Protein AF-A0A7C5NDK8-F1 (afdb_monomer_lite)

Foldseek 3Di:
DDPVVVVVDDDDDDDDDLVVLLLVCLVVLFDLLLNLLCVVPVCQQFPDDPVDPDPEAHHSVLSVVLSVLVVDPDDPVCNLVSNCNRHNNVSSVSSVVLVVLVVVAWDLVCLLQQHDTDADLDSSNLSSSLSVLLSVCLVPLDLSSLQSQLVVLVVHDPVSSVVSVVSCVSSVRPSVPHPCNVVSCVVCVVVVD

pLDDT: mean 93.86, std 5.73, range [45.81, 98.38]

Sequence (193 aa):
MPPPLSNRFFHLSMEVSFSDWKVWSYVNGIDSSIIAFLHYDSEKLFAFDPTKNEKSFPTPRSWEYVDKILSSNINNKLLIETISGAIGEESATSFMAFRKVMDRLPNIDNLLAGDEVEVEHNSQVLFALIAGIISNLRQDKNITKIDNALKFSLTLPKEFSVMLVKDMQQNEIEVERSNFWDSWVEEFAYLLT

Structure (mmCIF, N/CA/C/O backbone):
data_AF-A0A7C5NDK8-F1
#
_entry.id   AF-A0A7C5NDK8-F1
#
loop_
_atom_site.group_PDB
_atom_site.id
_atom_site.type_symbol
_atom_site.label_atom_id
_atom_site.label_alt_id
_atom_site.label_comp_id
_atom_site.label_asym_id
_atom_site.label_entity_id
_atom_site.label_seq_id
_atom_site.pdbx_PDB_ins_code
_atom_site.Cartn_x
_atom_site.Cartn_y
_atom_site.Cartn_z
_atom_site.occupancy
_atom_site.B_iso_or_equiv
_atom_site.auth_seq_id
_atom_site.auth_comp_id
_atom_site.auth_asym_id
_atom_site.auth_atom_id
_atom_site.pdbx_PDB_model_num
ATOM 1 N N . MET A 1 1 ? 10.266 -8.503 -35.571 1.00 76.19 1 MET A N 1
ATOM 2 C CA . MET A 1 1 ? 10.202 -9.809 -36.269 1.00 76.19 1 MET A CA 1
ATOM 3 C C . MET A 1 1 ? 9.367 -9.650 -37.540 1.00 76.19 1 MET A C 1
ATOM 5 O O . MET A 1 1 ? 8.365 -8.947 -37.462 1.00 76.19 1 MET A O 1
ATOM 9 N N . PRO A 1 2 ? 9.763 -10.211 -38.701 1.00 89.88 2 PRO A N 1
ATOM 10 C CA . PRO A 1 2 ? 8.983 -10.085 -39.935 1.00 89.88 2 PRO A CA 1
ATOM 11 C C . PRO A 1 2 ? 7.576 -10.706 -39.793 1.00 89.88 2 PRO A C 1
ATOM 13 O O . PRO A 1 2 ? 7.472 -11.792 -39.214 1.00 89.88 2 PRO A O 1
ATOM 16 N N . PRO A 1 3 ? 6.508 -10.094 -40.348 1.00 89.62 3 PRO A N 1
ATOM 17 C CA . PRO A 1 3 ? 5.124 -10.547 -40.147 1.00 89.62 3 PRO A CA 1
ATOM 18 C C . PRO A 1 3 ? 4.843 -12.035 -40.450 1.00 89.62 3 PRO A C 1
ATOM 20 O O . PRO A 1 3 ? 4.151 -12.669 -39.653 1.00 89.62 3 PRO A O 1
ATOM 23 N N . PRO A 1 4 ? 5.411 -12.658 -41.509 1.00 91.06 4 PRO A N 1
ATOM 24 C CA . PRO A 1 4 ? 5.176 -14.079 -41.800 1.00 91.06 4 PRO A CA 1
ATOM 25 C C . PRO A 1 4 ? 5.718 -15.046 -40.736 1.00 91.06 4 PRO A C 1
ATOM 27 O O . PRO A 1 4 ? 5.221 -16.164 -40.607 1.00 91.06 4 PRO A O 1
ATOM 30 N N . LEU A 1 5 ? 6.747 -14.630 -39.992 1.00 89.44 5 LEU A N 1
ATOM 31 C CA . LEU A 1 5 ? 7.318 -15.404 -38.891 1.00 89.44 5 LEU A CA 1
ATOM 32 C C . LEU A 1 5 ? 6.541 -15.147 -37.596 1.00 89.44 5 LEU A C 1
ATOM 34 O O . LEU A 1 5 ? 6.238 -16.095 -36.880 1.00 89.44 5 LEU A O 1
ATOM 38 N N . SER A 1 6 ? 6.141 -13.894 -37.345 1.00 87.44 6 SER A N 1
ATOM 39 C CA . SER A 1 6 ? 5.274 -13.540 -36.215 1.00 87.44 6 SER A CA 1
ATOM 40 C C . SER A 1 6 ? 3.954 -14.306 -36.230 1.00 87.44 6 SER A C 1
ATOM 42 O O . SER A 1 6 ? 3.519 -14.757 -35.179 1.00 87.44 6 SER A O 1
ATOM 44 N N . ASN A 1 7 ? 3.366 -14.546 -37.404 1.00 90.25 7 ASN A N 1
ATOM 45 C CA . ASN A 1 7 ? 2.107 -15.287 -37.546 1.00 90.25 7 ASN A CA 1
ATOM 46 C C . ASN A 1 7 ? 2.187 -16.780 -37.143 1.00 90.25 7 ASN A C 1
ATOM 48 O O . ASN A 1 7 ? 1.190 -17.492 -37.196 1.00 90.25 7 ASN A O 1
ATOM 52 N N . ARG A 1 8 ? 3.374 -17.284 -36.775 1.00 95.25 8 ARG A N 1
ATOM 53 C CA . ARG A 1 8 ? 3.579 -18.655 -36.269 1.00 95.25 8 ARG A CA 1
ATOM 54 C C . ARG A 1 8 ? 3.635 -18.728 -34.745 1.00 95.25 8 ARG A C 1
ATOM 56 O O . ARG A 1 8 ? 3.736 -19.823 -34.199 1.00 95.25 8 ARG A O 1
ATOM 63 N N . PHE A 1 9 ? 3.606 -17.580 -34.076 1.00 92.75 9 PHE A N 1
ATOM 64 C CA . PHE A 1 9 ? 3.653 -17.480 -32.626 1.00 92.75 9 PHE A CA 1
ATOM 65 C C . PHE A 1 9 ? 2.350 -16.891 -32.103 1.00 92.75 9 PHE A C 1
ATOM 67 O O . PHE A 1 9 ? 1.765 -15.997 -32.714 1.00 92.75 9 PHE A O 1
ATOM 74 N N . PHE A 1 10 ? 1.934 -17.369 -30.936 1.00 91.50 10 PHE A N 1
ATOM 75 C CA . PHE A 1 10 ? 0.991 -16.644 -30.103 1.00 91.50 10 PHE A CA 1
ATOM 76 C C . PHE A 1 10 ? 1.759 -15.544 -29.372 1.00 91.50 10 PHE A C 1
ATOM 78 O O . PHE A 1 10 ? 2.781 -15.816 -28.742 1.00 91.50 10 PHE A O 1
ATOM 85 N N . HIS A 1 11 ? 1.283 -14.306 -29.477 1.00 90.06 11 HIS A N 1
ATOM 86 C CA . HIS A 1 11 ? 1.884 -13.155 -28.806 1.00 90.06 11 HIS A CA 1
ATOM 87 C C . HIS A 1 11 ? 1.034 -12.830 -27.587 1.00 90.06 11 HIS A C 1
ATOM 89 O O . HIS A 1 11 ? -0.123 -12.444 -27.733 1.00 90.06 11 HIS A O 1
ATOM 95 N N . LEU A 1 12 ? 1.598 -13.024 -26.398 1.00 91.31 12 LEU A N 1
ATOM 96 C CA . LEU A 1 12 ? 0.988 -12.608 -25.141 1.00 91.31 12 LEU A CA 1
ATOM 97 C C . LEU A 1 12 ? 1.739 -11.377 -24.641 1.00 91.31 12 LEU A C 1
ATOM 99 O O . LEU A 1 12 ? 2.941 -11.449 -24.386 1.00 91.31 12 LEU A O 1
ATOM 103 N N . SER A 1 13 ? 1.029 -10.259 -24.519 1.00 86.44 13 SER A N 1
ATOM 104 C CA . SER A 1 13 ? 1.542 -9.053 -23.874 1.00 86.44 13 SER A CA 1
ATOM 105 C C . SER A 1 13 ? 1.172 -9.096 -22.397 1.00 86.44 13 SER A C 1
ATOM 107 O O . SER A 1 13 ? 0.026 -9.378 -22.057 1.00 86.44 13 SER A O 1
ATOM 109 N N . MET A 1 14 ? 2.146 -8.841 -21.529 1.00 87.00 14 MET A N 1
ATOM 110 C CA . MET A 1 14 ? 1.935 -8.712 -20.090 1.00 87.00 14 MET A CA 1
ATOM 111 C C . MET A 1 14 ? 2.250 -7.282 -19.684 1.00 87.00 14 MET A C 1
ATOM 113 O O . MET A 1 14 ? 3.238 -6.709 -20.146 1.00 87.00 14 MET A O 1
ATOM 117 N N . GLU A 1 15 ? 1.424 -6.737 -18.805 1.00 90.06 15 GLU A N 1
ATOM 118 C CA . GLU A 1 15 ? 1.577 -5.395 -18.261 1.00 90.06 15 GLU A CA 1
ATOM 119 C C . GLU A 1 15 ? 1.642 -5.472 -16.738 1.00 90.06 15 GLU A C 1
ATOM 121 O O . GLU A 1 15 ? 1.149 -6.419 -16.120 1.00 90.06 15 GLU A O 1
ATOM 126 N N . VAL A 1 16 ? 2.294 -4.485 -16.128 1.00 94.12 16 VAL A N 1
ATOM 127 C CA . VAL A 1 16 ? 2.353 -4.386 -14.672 1.00 94.12 16 VAL A CA 1
ATOM 128 C C . VAL A 1 16 ? 1.039 -3.794 -14.176 1.00 94.12 16 VAL A C 1
ATOM 130 O O . VAL A 1 16 ? 0.669 -2.689 -14.555 1.00 94.12 16 VAL A O 1
ATOM 133 N N . SER A 1 17 ? 0.358 -4.527 -13.299 1.00 94.88 17 SER A N 1
ATOM 134 C CA . SER A 1 17 ? -0.894 -4.111 -12.672 1.00 94.88 17 SER A CA 1
ATOM 135 C C . SER A 1 17 ? -0.666 -3.816 -11.193 1.00 94.88 17 SER A C 1
ATOM 137 O O . SER A 1 17 ? -0.286 -4.703 -10.423 1.00 94.88 17 SER A O 1
ATOM 139 N N . PHE A 1 18 ? -0.914 -2.571 -10.774 1.00 95.94 18 PHE A N 1
ATOM 140 C CA . PHE A 1 18 ? -0.837 -2.214 -9.358 1.00 95.94 18 PHE A CA 1
ATOM 141 C C . PHE A 1 18 ? -1.893 -2.949 -8.525 1.00 95.94 18 PHE A C 1
ATOM 143 O O . PHE A 1 18 ? -1.590 -3.358 -7.408 1.00 95.94 18 PHE A O 1
ATOM 150 N N . SER A 1 19 ? -3.104 -3.179 -9.052 1.00 93.88 19 SER A N 1
ATOM 151 C CA . SER A 1 19 ? -4.139 -3.910 -8.309 1.00 93.88 19 SER A CA 1
ATOM 152 C C . SER A 1 19 ? -3.698 -5.331 -7.973 1.00 93.88 19 SER A C 1
ATOM 154 O O . SER A 1 19 ? -3.869 -5.772 -6.838 1.00 93.88 19 SER A O 1
ATOM 156 N N . ASP A 1 20 ? -3.078 -6.016 -8.933 1.00 94.44 20 ASP A N 1
ATOM 157 C CA . ASP A 1 20 ? -2.643 -7.404 -8.763 1.00 94.44 20 ASP A CA 1
ATOM 158 C C . ASP A 1 20 ? -1.443 -7.464 -7.816 1.00 94.44 20 ASP A C 1
ATOM 160 O O . ASP A 1 20 ? -1.385 -8.302 -6.912 1.00 94.44 20 ASP A O 1
ATOM 164 N N . TRP A 1 21 ? -0.513 -6.516 -7.974 1.00 97.31 21 TRP A N 1
ATOM 165 C CA . TRP A 1 21 ? 0.629 -6.383 -7.079 1.00 97.31 21 TRP A CA 1
ATOM 166 C C . TRP A 1 21 ? 0.204 -6.059 -5.644 1.00 97.31 21 TRP A C 1
ATOM 168 O O . TRP A 1 21 ? 0.766 -6.629 -4.713 1.00 97.31 21 TRP A O 1
ATOM 178 N N . LYS A 1 22 ? -0.805 -5.201 -5.446 1.00 96.94 22 LYS A N 1
ATOM 179 C CA . LYS A 1 22 ? -1.327 -4.842 -4.120 1.00 96.94 22 LYS A CA 1
ATOM 180 C C . LYS A 1 22 ? -1.938 -6.045 -3.399 1.00 96.94 22 LYS A C 1
ATOM 182 O O . LYS A 1 22 ? -1.686 -6.243 -2.215 1.00 96.94 22 LYS A O 1
ATOM 187 N N . VAL A 1 23 ? -2.713 -6.875 -4.100 1.00 94.56 23 VAL A N 1
ATOM 188 C CA . VAL A 1 23 ? -3.249 -8.118 -3.514 1.00 94.56 23 VAL A CA 1
ATOM 189 C C . VAL A 1 23 ? -2.102 -9.046 -3.106 1.00 94.56 23 VAL A C 1
ATOM 191 O O . VAL A 1 23 ? -2.060 -9.530 -1.974 1.00 94.56 23 VAL A O 1
ATOM 194 N N . TRP A 1 24 ? -1.126 -9.242 -3.996 1.00 96.44 24 TRP A N 1
ATOM 195 C CA . TRP A 1 24 ? 0.060 -10.044 -3.696 1.00 96.44 24 TRP A CA 1
ATOM 196 C C . TRP A 1 24 ? 0.868 -9.484 -2.511 1.00 96.44 24 TRP A C 1
ATOM 198 O O . TRP A 1 24 ? 1.340 -10.260 -1.676 1.00 96.44 24 TRP A O 1
ATOM 208 N N . SER A 1 25 ? 1.014 -8.162 -2.407 1.00 97.56 25 SER A N 1
ATOM 209 C CA . SER A 1 25 ? 1.853 -7.517 -1.394 1.00 97.56 25 SER A CA 1
ATOM 210 C C . SER A 1 25 ? 1.269 -7.672 0.007 1.00 97.56 25 SER A C 1
ATOM 212 O O . SER A 1 25 ? 2.003 -8.035 0.927 1.00 97.56 25 SER A O 1
ATOM 214 N N . TYR A 1 26 ? -0.052 -7.540 0.166 1.00 95.88 26 TYR A N 1
ATOM 215 C CA . TYR A 1 26 ? -0.706 -7.888 1.425 1.00 95.88 26 TYR A CA 1
ATOM 216 C C . TYR A 1 26 ? -0.503 -9.367 1.761 1.00 95.88 26 TYR A C 1
ATOM 218 O O . TYR A 1 26 ? -0.073 -9.678 2.873 1.00 95.88 26 TYR A O 1
ATOM 226 N N . VAL A 1 27 ? -0.743 -10.290 0.820 1.00 94.44 27 VAL A N 1
ATOM 227 C CA . VAL A 1 27 ? -0.551 -11.738 1.047 1.00 94.44 27 VAL A CA 1
ATOM 228 C C . VAL A 1 27 ? 0.852 -12.058 1.567 1.00 94.44 27 VAL A C 1
ATOM 230 O O . VAL A 1 27 ? 0.979 -12.868 2.484 1.00 94.44 27 VAL A O 1
ATOM 233 N N . ASN A 1 28 ? 1.878 -11.380 1.051 1.00 95.75 28 ASN A N 1
ATOM 234 C CA . ASN A 1 28 ? 3.274 -11.586 1.443 1.00 95.75 28 ASN A CA 1
ATOM 235 C C . ASN A 1 28 ? 3.733 -10.715 2.625 1.00 95.75 28 ASN A C 1
ATOM 237 O O . ASN A 1 28 ? 4.893 -10.799 3.015 1.00 95.75 28 ASN A O 1
ATOM 241 N N . GLY A 1 29 ? 2.841 -9.915 3.215 1.00 95.50 29 GLY A N 1
ATOM 242 C CA . GL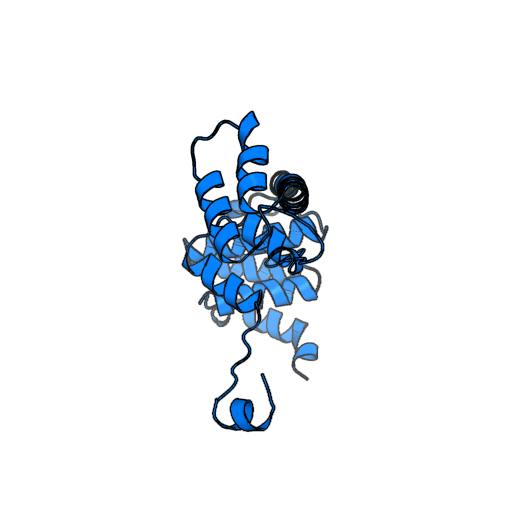Y A 1 29 ? 3.152 -9.104 4.392 1.00 95.50 29 GLY A CA 1
ATOM 243 C C . GLY A 1 29 ? 4.124 -7.957 4.119 1.00 95.50 29 GLY A C 1
ATOM 244 O O . GLY A 1 29 ? 4.864 -7.585 5.023 1.00 95.50 29 GLY A O 1
ATOM 245 N N . ILE A 1 30 ? 4.120 -7.413 2.897 1.00 97.94 30 ILE A N 1
ATOM 246 C CA . ILE A 1 30 ? 4.929 -6.244 2.536 1.00 97.94 30 ILE A CA 1
ATOM 247 C C . ILE A 1 30 ? 4.564 -5.058 3.439 1.00 97.94 30 ILE A C 1
ATOM 249 O O . ILE A 1 30 ? 3.386 -4.826 3.731 1.00 97.94 30 ILE A O 1
ATOM 253 N N . ASP A 1 31 ? 5.576 -4.291 3.846 1.00 96.94 31 ASP A N 1
ATOM 254 C CA . ASP A 1 31 ? 5.435 -3.100 4.682 1.00 96.94 31 ASP A CA 1
ATOM 255 C C . ASP A 1 31 ? 4.351 -2.148 4.140 1.00 96.94 31 ASP A C 1
ATOM 257 O O . ASP A 1 31 ? 4.344 -1.749 2.968 1.00 96.94 31 ASP A O 1
ATOM 261 N N . SER A 1 32 ? 3.418 -1.758 5.015 1.00 96.56 32 SER A N 1
ATOM 262 C CA . SER A 1 32 ? 2.253 -0.954 4.637 1.00 96.56 32 SER A CA 1
ATOM 263 C C . SER A 1 32 ? 2.627 0.422 4.085 1.00 96.56 32 SER A C 1
ATOM 265 O O . SER A 1 32 ? 1.872 0.961 3.276 1.00 96.56 32 SER A O 1
ATOM 267 N N . SER A 1 33 ? 3.793 0.975 4.442 1.00 97.38 33 SER A N 1
ATOM 268 C CA . SER A 1 33 ? 4.271 2.243 3.882 1.00 97.38 33 SER A CA 1
ATOM 269 C C . SER A 1 33 ? 4.654 2.115 2.406 1.00 97.38 33 SER A C 1
ATOM 271 O O . SER A 1 33 ? 4.425 3.057 1.646 1.00 97.38 33 SER A O 1
ATOM 273 N N . ILE A 1 34 ? 5.157 0.951 1.971 1.00 98.12 34 ILE A N 1
ATOM 274 C CA . ILE A 1 34 ? 5.419 0.667 0.551 1.00 98.12 34 ILE A CA 1
ATOM 275 C C . ILE A 1 34 ? 4.093 0.572 -0.205 1.00 98.12 34 ILE A C 1
ATOM 277 O O . ILE A 1 34 ? 3.926 1.208 -1.247 1.00 98.12 34 ILE A O 1
ATOM 281 N N . ILE A 1 35 ? 3.138 -0.190 0.336 1.00 98.06 35 ILE A N 1
ATOM 282 C CA . ILE A 1 35 ? 1.820 -0.375 -0.284 1.00 98.06 35 ILE A CA 1
ATOM 283 C C . ILE A 1 35 ? 1.102 0.972 -0.423 1.00 98.06 35 ILE A C 1
ATOM 285 O O . ILE A 1 35 ? 0.595 1.289 -1.497 1.00 98.06 35 ILE A O 1
ATOM 289 N N . ALA A 1 36 ? 1.108 1.785 0.634 1.00 97.75 36 ALA A N 1
ATOM 290 C CA . 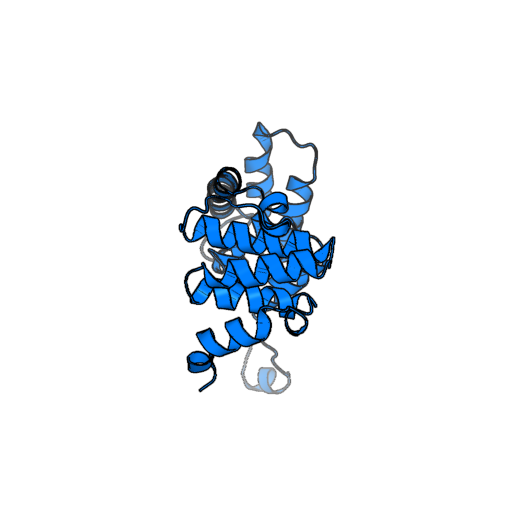ALA A 1 36 ? 0.513 3.116 0.640 1.00 97.75 36 ALA A CA 1
ATOM 291 C C . ALA A 1 36 ? 1.159 4.058 -0.380 1.00 97.75 36 ALA A C 1
ATOM 293 O O . ALA A 1 36 ? 0.446 4.729 -1.125 1.00 97.75 36 ALA A O 1
ATOM 294 N N . PHE A 1 37 ? 2.495 4.089 -0.439 1.00 98.25 37 PHE A N 1
ATOM 295 C CA . PHE A 1 37 ? 3.221 4.930 -1.388 1.00 98.25 37 PHE A CA 1
ATOM 296 C C . PHE A 1 37 ? 2.875 4.573 -2.834 1.00 98.25 37 PHE A C 1
ATOM 298 O O . PHE A 1 37 ? 2.576 5.456 -3.631 1.00 98.25 37 PHE A O 1
ATOM 305 N N . LEU A 1 38 ? 2.862 3.281 -3.157 1.00 98.12 38 LEU A N 1
ATOM 306 C CA . LEU A 1 38 ? 2.551 2.806 -4.502 1.00 98.12 38 LEU A CA 1
ATOM 307 C C . LEU A 1 38 ? 1.065 2.911 -4.848 1.00 98.12 38 LEU A C 1
ATOM 309 O O . LEU A 1 38 ? 0.718 2.968 -6.020 1.00 98.12 38 LEU A O 1
ATOM 313 N N . HIS A 1 39 ? 0.178 2.973 -3.856 1.00 96.88 39 HIS A N 1
ATOM 314 C CA . HIS A 1 39 ? -1.223 3.302 -4.109 1.00 96.88 39 HIS A CA 1
ATOM 315 C C . HIS A 1 39 ? -1.397 4.790 -4.425 1.00 96.88 39 HIS A C 1
ATOM 317 O O . HIS A 1 39 ? -2.175 5.144 -5.307 1.00 96.88 39 HIS A O 1
ATOM 323 N N . TYR A 1 40 ? -0.646 5.647 -3.728 1.00 96.94 40 TYR A N 1
ATOM 324 C CA . TYR A 1 40 ? -0.618 7.085 -3.977 1.00 96.94 40 TYR A CA 1
ATOM 325 C C . TYR A 1 40 ? 0.021 7.430 -5.334 1.00 96.94 40 TYR A C 1
ATOM 327 O O . TYR A 1 40 ? -0.476 8.309 -6.033 1.00 96.94 40 TYR A O 1
ATOM 335 N N . ASP A 1 41 ? 1.094 6.732 -5.716 1.00 96.62 41 ASP A N 1
ATOM 336 C CA . ASP A 1 41 ? 1.820 6.934 -6.974 1.00 96.62 41 ASP A CA 1
ATOM 337 C C . ASP A 1 41 ? 2.142 5.586 -7.645 1.00 96.62 41 ASP A C 1
ATOM 339 O O . ASP A 1 41 ? 3.240 5.032 -7.536 1.00 96.62 41 ASP A O 1
ATOM 343 N N . SER A 1 42 ? 1.140 5.028 -8.331 1.00 96.25 42 SER A N 1
ATOM 344 C CA . SER A 1 42 ? 1.229 3.690 -8.939 1.00 96.25 42 SER A CA 1
ATOM 345 C C . SER A 1 42 ? 2.222 3.583 -10.095 1.00 96.25 42 SER A C 1
ATOM 347 O O . SER A 1 42 ? 2.731 2.492 -10.361 1.00 96.25 42 SER A O 1
ATOM 349 N N . GLU A 1 43 ? 2.580 4.702 -10.730 1.00 95.19 43 GLU A N 1
ATOM 350 C CA . GLU A 1 43 ? 3.604 4.733 -11.780 1.00 95.19 43 GLU A CA 1
ATOM 351 C C . GLU A 1 43 ? 4.986 4.360 -11.219 1.00 95.19 43 GLU A C 1
ATOM 353 O O . GLU A 1 43 ? 5.832 3.808 -11.925 1.00 95.19 43 GLU A O 1
ATOM 358 N N . LYS A 1 44 ? 5.207 4.552 -9.911 1.00 96.81 44 LYS A N 1
ATOM 359 C CA . LYS A 1 44 ? 6.448 4.159 -9.228 1.00 96.81 44 LYS A CA 1
ATOM 360 C C . LYS A 1 44 ? 6.569 2.653 -8.993 1.00 96.81 44 LYS A C 1
ATOM 362 O O . LYS A 1 44 ? 7.634 2.203 -8.568 1.00 96.81 44 LYS A O 1
ATOM 367 N N . LEU A 1 45 ? 5.546 1.844 -9.292 1.00 97.56 45 LEU A N 1
ATOM 368 C CA . LEU A 1 45 ? 5.658 0.380 -9.230 1.00 97.56 45 LEU A CA 1
ATOM 369 C C . LEU A 1 45 ? 6.594 -0.155 -10.324 1.00 97.56 45 LEU A C 1
ATOM 371 O O . LEU A 1 45 ? 7.371 -1.084 -10.082 1.00 97.56 45 LEU A O 1
ATOM 375 N N . PHE A 1 46 ? 6.531 0.439 -11.515 1.00 96.25 46 PHE A N 1
ATOM 376 C CA . PHE A 1 46 ? 7.384 0.102 -12.648 1.00 96.25 46 PHE A CA 1
ATOM 377 C C . PHE A 1 46 ? 7.700 1.357 -13.463 1.00 96.25 46 PHE A C 1
ATOM 379 O O . PHE A 1 46 ? 6.863 1.829 -14.225 1.00 96.25 46 PHE A O 1
ATOM 386 N N . ALA A 1 47 ? 8.925 1.865 -13.329 1.00 93.44 47 ALA A N 1
ATOM 387 C CA . ALA A 1 47 ? 9.360 3.101 -13.983 1.00 93.44 47 ALA A CA 1
ATOM 388 C C . ALA A 1 47 ? 10.666 2.881 -14.759 1.00 93.44 47 ALA A C 1
ATOM 390 O O . ALA A 1 47 ? 11.698 3.480 -14.466 1.00 93.44 47 ALA A O 1
ATOM 391 N N . PHE A 1 48 ? 10.629 1.962 -15.728 1.00 91.25 48 PHE A N 1
ATOM 392 C CA . PHE A 1 48 ? 11.747 1.743 -16.641 1.00 91.25 48 PHE A CA 1
ATOM 393 C C . PHE A 1 48 ? 11.743 2.784 -17.764 1.00 91.25 48 PHE A C 1
ATOM 395 O O . PHE A 1 48 ? 10.785 2.866 -18.533 1.00 91.25 48 PHE A O 1
ATOM 402 N N . ASP A 1 49 ? 12.844 3.519 -17.901 1.00 89.81 49 ASP A N 1
ATOM 403 C CA . ASP A 1 49 ? 13.071 4.447 -19.005 1.00 89.81 49 ASP A CA 1
ATOM 404 C C . ASP A 1 49 ? 14.332 4.027 -19.783 1.00 89.81 49 ASP A C 1
ATOM 406 O O . ASP A 1 49 ? 15.441 4.167 -19.266 1.00 89.81 49 ASP A O 1
ATOM 410 N N . PRO A 1 50 ? 14.207 3.535 -21.032 1.00 88.38 50 PRO A N 1
ATOM 411 C CA . PRO A 1 50 ? 15.354 3.091 -21.826 1.00 88.38 50 PRO A CA 1
ATOM 412 C C . PRO A 1 50 ? 16.282 4.238 -22.253 1.00 88.38 50 PRO A C 1
ATOM 414 O O . PRO A 1 50 ? 17.383 3.983 -22.742 1.00 88.38 50 PRO A O 1
ATOM 417 N N . THR A 1 51 ? 15.843 5.493 -22.117 1.00 91.50 51 THR A N 1
ATOM 418 C CA . THR A 1 51 ? 16.663 6.674 -22.415 1.00 91.50 51 THR A CA 1
ATOM 419 C C . THR A 1 51 ? 17.551 7.066 -21.238 1.00 91.50 51 THR A C 1
ATOM 421 O O . THR A 1 51 ? 18.613 7.664 -21.438 1.00 91.50 51 THR A O 1
ATOM 424 N N . LYS A 1 52 ? 17.163 6.679 -20.017 1.00 84.69 52 LYS A N 1
ATOM 425 C CA . LYS A 1 52 ? 17.965 6.868 -18.813 1.00 84.69 52 LYS A CA 1
ATOM 426 C C . LYS A 1 52 ? 18.938 5.695 -18.679 1.00 84.69 52 LYS A C 1
ATOM 428 O O . LYS A 1 52 ? 18.544 4.540 -18.568 1.00 84.69 52 LYS A O 1
ATOM 433 N N . ASN A 1 53 ? 20.241 5.977 -18.671 1.00 82.50 53 ASN A N 1
ATOM 434 C CA . ASN A 1 53 ? 21.282 4.965 -18.441 1.00 82.50 53 ASN A CA 1
ATOM 435 C C . ASN A 1 53 ? 21.422 4.640 -16.938 1.00 82.50 53 ASN A C 1
ATOM 437 O O . ASN A 1 53 ? 22.504 4.751 -16.354 1.00 82.50 53 ASN A O 1
ATOM 441 N N . GLU A 1 54 ? 20.301 4.318 -16.294 1.00 83.94 54 GLU A N 1
ATOM 442 C CA . GLU A 1 54 ? 20.214 4.024 -14.867 1.00 83.94 54 GLU A CA 1
ATOM 443 C C . GLU A 1 54 ? 20.508 2.547 -14.595 1.00 83.94 54 GLU A C 1
ATOM 445 O O . GLU A 1 54 ? 20.066 1.649 -15.311 1.00 83.94 54 GLU A O 1
ATOM 450 N N . LYS A 1 55 ? 21.270 2.282 -13.530 1.00 84.69 55 LYS A N 1
ATOM 451 C CA . LYS A 1 55 ? 21.601 0.909 -13.111 1.00 84.69 55 LYS A CA 1
ATOM 452 C C . LYS A 1 55 ? 20.493 0.251 -12.286 1.00 84.69 55 LYS A C 1
ATOM 454 O O . LYS A 1 55 ? 20.461 -0.974 -12.209 1.00 84.69 55 LYS A O 1
ATOM 459 N N . SER A 1 56 ? 19.617 1.058 -11.689 1.00 92.75 56 SER A N 1
ATOM 460 C CA . SER A 1 56 ? 18.543 0.627 -10.796 1.00 92.75 56 SER A CA 1
ATOM 461 C C . SER A 1 56 ? 17.295 1.444 -11.088 1.00 92.75 56 SER A C 1
ATOM 463 O O . SER A 1 56 ? 17.376 2.665 -11.166 1.00 92.75 56 SER A O 1
ATOM 465 N N . PHE A 1 57 ? 16.160 0.767 -11.229 1.00 95.00 57 PHE A N 1
ATOM 466 C CA . PHE A 1 57 ? 14.859 1.372 -11.495 1.00 95.00 57 PHE A CA 1
ATOM 467 C C . PHE A 1 57 ? 13.757 0.538 -10.827 1.00 95.00 57 PHE A C 1
ATOM 469 O O . PHE A 1 57 ? 13.969 -0.651 -10.553 1.00 95.00 57 PHE A O 1
ATOM 476 N N . PRO A 1 58 ? 12.578 1.119 -10.551 1.00 97.31 58 PRO A N 1
ATOM 477 C CA . PRO A 1 58 ? 11.502 0.405 -9.885 1.00 97.31 58 PRO A CA 1
ATOM 478 C C . PRO A 1 58 ? 10.922 -0.708 -10.752 1.00 97.31 58 PRO A C 1
ATOM 480 O O . PRO A 1 58 ? 10.633 -0.525 -11.935 1.00 97.31 58 PRO A O 1
ATOM 483 N N . THR A 1 59 ? 10.700 -1.851 -10.121 1.00 97.06 59 THR A N 1
ATOM 484 C CA . THR A 1 59 ? 9.945 -2.997 -10.617 1.00 97.06 59 THR A CA 1
ATOM 485 C C . THR A 1 59 ? 9.166 -3.615 -9.450 1.00 97.06 59 THR A C 1
ATOM 487 O O . THR A 1 59 ? 9.593 -3.481 -8.298 1.00 97.06 59 THR A O 1
ATOM 490 N N . PRO A 1 60 ? 8.097 -4.392 -9.706 1.00 97.19 60 PRO A N 1
ATOM 491 C CA . PRO A 1 60 ? 7.406 -5.152 -8.662 1.00 97.19 60 PRO A CA 1
ATOM 492 C C . PRO A 1 60 ? 8.337 -5.946 -7.735 1.00 97.19 60 PRO A C 1
ATOM 494 O O . PRO A 1 60 ? 8.131 -5.995 -6.525 1.00 97.19 60 PRO A O 1
ATOM 497 N N . ARG A 1 61 ? 9.403 -6.527 -8.299 1.00 96.88 61 ARG A N 1
ATOM 498 C CA . ARG A 1 61 ? 10.394 -7.323 -7.568 1.00 96.88 61 ARG A CA 1
ATOM 499 C C . ARG A 1 61 ? 11.364 -6.472 -6.749 1.00 96.88 61 ARG A C 1
ATOM 501 O O . ARG A 1 61 ? 11.750 -6.874 -5.660 1.00 96.88 61 ARG A O 1
ATOM 508 N N . SER A 1 62 ? 11.788 -5.312 -7.247 1.00 97.94 62 SER A N 1
ATOM 509 C CA . SER A 1 62 ? 12.699 -4.451 -6.482 1.00 97.94 62 SER A CA 1
ATOM 510 C C . SER A 1 62 ? 12.016 -3.847 -5.255 1.00 97.94 62 SER A C 1
ATOM 512 O O . SER A 1 62 ? 12.689 -3.616 -4.256 1.00 97.94 62 SER A O 1
ATOM 514 N N . TRP A 1 63 ? 10.694 -3.654 -5.279 1.00 98.38 63 TRP A N 1
ATOM 515 C CA . TRP A 1 63 ? 9.931 -3.235 -4.097 1.00 98.38 63 TRP A CA 1
ATOM 516 C C . TRP A 1 63 ? 9.902 -4.292 -2.985 1.00 98.38 63 TRP A C 1
ATOM 518 O O . TRP A 1 63 ? 9.971 -3.937 -1.813 1.00 98.38 63 TRP A O 1
ATOM 528 N N . GLU A 1 64 ? 9.933 -5.583 -3.326 1.00 97.94 64 GLU A N 1
ATOM 529 C CA . GLU A 1 64 ? 10.169 -6.657 -2.346 1.00 97.94 64 GLU A CA 1
ATOM 530 C C . GLU A 1 64 ? 11.573 -6.554 -1.715 1.00 97.94 64 GLU A C 1
ATOM 532 O O . GLU A 1 64 ? 11.783 -6.902 -0.556 1.00 97.94 64 GLU A O 1
ATOM 537 N N . TYR A 1 65 ? 12.574 -6.059 -2.452 1.00 97.81 65 TYR A N 1
ATOM 538 C CA . TYR A 1 65 ? 13.894 -5.809 -1.865 1.00 97.81 65 TYR A CA 1
ATOM 539 C C . TYR A 1 65 ? 13.869 -4.623 -0.909 1.00 97.81 65 TYR A C 1
ATOM 541 O O . TYR A 1 65 ? 14.516 -4.690 0.132 1.00 97.81 65 TYR A O 1
ATOM 549 N N . VAL A 1 66 ? 13.111 -3.570 -1.232 1.00 98.06 66 VAL A N 1
ATOM 550 C CA . VAL A 1 66 ? 12.897 -2.441 -0.318 1.00 98.06 66 VAL A CA 1
ATOM 551 C C . VAL A 1 66 ? 12.283 -2.933 0.990 1.00 98.06 66 VAL A C 1
ATOM 553 O O . VAL A 1 66 ? 12.809 -2.598 2.043 1.00 98.06 66 VAL A O 1
ATOM 556 N N . ASP A 1 67 ? 11.266 -3.792 0.935 1.00 98.00 67 ASP A N 1
ATOM 557 C CA . ASP A 1 67 ? 10.672 -4.425 2.121 1.00 98.00 67 ASP A CA 1
ATOM 558 C C . ASP A 1 67 ? 11.719 -5.153 2.987 1.00 98.00 67 ASP A C 1
ATOM 560 O O . ASP A 1 67 ? 11.889 -4.858 4.173 1.00 98.00 67 ASP A O 1
ATOM 564 N N . LYS A 1 68 ? 12.541 -6.008 2.365 1.00 97.56 68 LYS A N 1
ATOM 565 C CA . LYS A 1 68 ? 13.639 -6.702 3.060 1.00 97.56 68 LYS A CA 1
ATOM 566 C C . LYS A 1 68 ? 14.648 -5.731 3.670 1.00 97.56 68 LYS A C 1
ATOM 568 O O . LYS A 1 68 ? 15.115 -5.965 4.784 1.00 97.56 68 LYS A O 1
ATOM 573 N N . ILE A 1 69 ? 14.973 -4.640 2.976 1.00 97.19 69 ILE A N 1
ATOM 574 C CA . ILE A 1 69 ? 15.862 -3.592 3.493 1.00 97.19 69 ILE A CA 1
ATOM 575 C C . ILE A 1 69 ? 15.231 -2.909 4.713 1.00 97.19 69 ILE A C 1
ATOM 577 O O . ILE A 1 69 ? 15.925 -2.726 5.713 1.00 97.19 69 ILE A O 1
ATOM 581 N N . LEU A 1 70 ? 13.936 -2.581 4.671 1.00 95.38 70 LEU A N 1
ATOM 582 C CA . LEU A 1 70 ? 13.219 -1.969 5.796 1.00 95.38 70 LEU A CA 1
ATOM 583 C C . LEU A 1 70 ? 13.166 -2.885 7.023 1.00 95.38 70 LEU A C 1
ATOM 585 O O . LEU A 1 70 ? 13.310 -2.402 8.143 1.00 95.38 70 LEU A O 1
ATOM 589 N N . SER A 1 71 ? 13.018 -4.196 6.816 1.00 94.50 71 SER A N 1
ATOM 590 C CA . SER A 1 71 ? 13.054 -5.194 7.895 1.00 94.50 71 SER A CA 1
ATOM 591 C C . SER A 1 71 ? 14.462 -5.462 8.451 1.00 94.50 71 SER A C 1
ATOM 593 O O . SER A 1 71 ? 14.619 -6.160 9.454 1.00 94.50 71 SER A O 1
ATOM 595 N N . SER A 1 72 ? 15.506 -4.943 7.797 1.00 93.62 72 SER A N 1
ATOM 596 C CA . SER A 1 72 ? 16.895 -5.171 8.192 1.00 93.62 72 SER A CA 1
ATOM 597 C C . SER A 1 72 ? 17.368 -4.148 9.228 1.00 93.62 72 SER A C 1
ATOM 599 O O . SER A 1 72 ? 16.960 -2.991 9.221 1.00 93.62 72 SER A O 1
ATOM 601 N N . ASN A 1 73 ? 18.322 -4.536 10.080 1.00 90.50 73 ASN A N 1
ATOM 602 C CA . ASN A 1 73 ? 18.948 -3.640 11.064 1.00 90.50 73 ASN A CA 1
ATOM 603 C C . ASN A 1 73 ? 20.014 -2.712 10.440 1.00 90.50 73 ASN A C 1
ATOM 605 O O . ASN A 1 73 ? 21.064 -2.463 11.040 1.00 90.50 73 ASN A O 1
ATOM 609 N N . ILE A 1 74 ? 19.793 -2.239 9.211 1.00 92.62 74 ILE A N 1
ATOM 610 C CA . ILE A 1 74 ? 20.722 -1.326 8.548 1.00 92.62 74 ILE A CA 1
ATOM 611 C C . ILE A 1 74 ? 20.701 0.049 9.223 1.00 92.62 74 ILE A C 1
ATOM 613 O O . ILE A 1 74 ? 19.688 0.516 9.738 1.00 92.62 74 ILE A O 1
ATOM 617 N N . ASN A 1 75 ? 21.847 0.726 9.225 1.00 91.69 75 ASN A N 1
ATOM 618 C CA . ASN A 1 75 ? 21.947 2.073 9.769 1.00 91.69 75 ASN A CA 1
ATOM 619 C C . ASN A 1 75 ? 21.065 3.047 8.968 1.00 91.69 75 ASN A C 1
ATOM 621 O O . ASN A 1 75 ? 21.192 3.120 7.747 1.00 91.69 75 ASN A O 1
ATOM 625 N N . ASN A 1 76 ? 20.267 3.872 9.656 1.00 85.50 76 ASN A N 1
ATOM 626 C CA . ASN A 1 76 ? 19.436 4.919 9.046 1.00 85.50 76 ASN A CA 1
ATOM 627 C C . ASN A 1 76 ? 20.199 5.826 8.064 1.00 85.50 76 ASN A C 1
ATOM 629 O O . ASN A 1 76 ? 19.613 6.293 7.092 1.00 85.50 76 ASN A O 1
ATOM 633 N N . LYS A 1 77 ? 21.501 6.062 8.282 1.00 88.75 77 LYS A N 1
ATOM 634 C CA . LYS A 1 77 ? 22.345 6.852 7.367 1.00 88.75 77 LYS A CA 1
ATOM 635 C C . LYS A 1 77 ? 22.556 6.187 6.001 1.00 88.75 77 LYS A C 1
ATOM 637 O O . LYS A 1 77 ? 22.738 6.898 5.025 1.00 88.75 77 LYS A O 1
ATOM 642 N N . LEU A 1 78 ? 22.524 4.855 5.942 1.00 93.88 78 LEU A N 1
ATOM 643 C CA . LEU A 1 78 ? 22.708 4.061 4.719 1.00 93.88 78 LEU A CA 1
ATOM 644 C C . LEU A 1 78 ? 21.380 3.620 4.098 1.00 93.88 78 LEU A C 1
ATOM 646 O O . LEU A 1 78 ? 21.365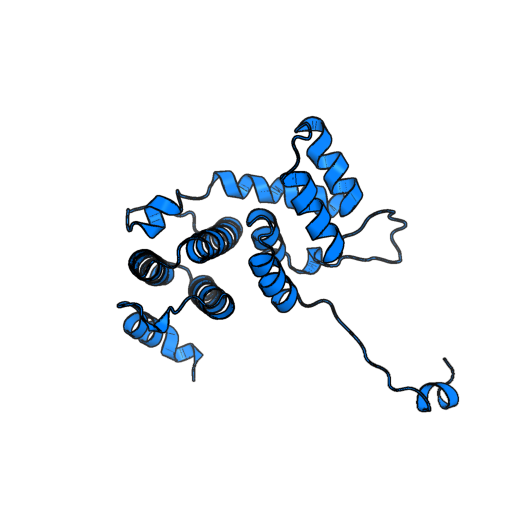 3.072 2.997 1.00 93.88 78 LEU A O 1
ATOM 650 N N . LEU A 1 79 ? 20.263 3.832 4.799 1.00 93.69 79 LEU A N 1
ATOM 651 C CA . LEU A 1 79 ? 18.953 3.345 4.384 1.00 93.69 79 LEU A CA 1
ATOM 652 C C . LEU A 1 79 ? 18.566 3.878 3.001 1.00 93.69 79 LEU A C 1
ATOM 654 O O . LEU A 1 79 ? 18.238 3.093 2.116 1.00 93.69 79 LEU A O 1
ATOM 658 N N . ILE A 1 80 ? 18.670 5.196 2.795 1.00 94.25 80 ILE A N 1
ATOM 659 C CA . ILE A 1 80 ? 18.331 5.811 1.508 1.00 94.25 80 ILE A CA 1
ATOM 660 C C . ILE A 1 80 ? 19.258 5.333 0.389 1.00 94.25 80 ILE A C 1
ATOM 662 O O . ILE A 1 80 ? 18.765 4.964 -0.665 1.00 94.25 80 ILE A O 1
ATOM 666 N N . GLU A 1 81 ? 20.571 5.245 0.622 1.00 95.25 81 GLU A N 1
ATOM 667 C CA . GLU A 1 81 ? 21.537 4.771 -0.382 1.00 95.25 81 GLU A CA 1
ATOM 668 C C . GLU A 1 81 ? 21.252 3.319 -0.798 1.00 95.25 81 GLU A C 1
ATOM 670 O O . GLU A 1 81 ? 21.315 2.975 -1.979 1.00 95.25 81 GLU A O 1
ATOM 675 N N . THR A 1 82 ? 20.872 2.476 0.164 1.00 96.62 82 THR A N 1
ATOM 676 C CA . THR A 1 82 ? 20.546 1.062 -0.075 1.00 96.62 82 THR A CA 1
ATOM 677 C C . THR A 1 82 ? 19.237 0.920 -0.852 1.00 96.62 82 THR A C 1
ATOM 679 O O . THR A 1 82 ? 19.172 0.149 -1.811 1.00 96.62 82 THR A O 1
ATOM 682 N N . ILE A 1 83 ? 18.208 1.696 -0.493 1.00 97.19 83 ILE A N 1
ATOM 683 C CA . ILE A 1 83 ? 16.932 1.734 -1.224 1.00 97.19 83 ILE A CA 1
ATOM 684 C C . ILE A 1 83 ? 17.144 2.291 -2.640 1.00 97.19 83 ILE A C 1
ATOM 686 O O . ILE A 1 83 ? 16.656 1.696 -3.600 1.00 97.19 83 ILE A O 1
ATOM 690 N N . SER A 1 84 ? 17.934 3.356 -2.806 1.00 96.31 84 SER A N 1
ATOM 691 C CA . SER A 1 84 ? 18.317 3.897 -4.120 1.00 96.31 84 SER A CA 1
ATOM 692 C C . SER A 1 84 ? 19.011 2.849 -4.987 1.00 96.31 84 SER A C 1
ATOM 694 O O . SER A 1 84 ? 18.749 2.763 -6.185 1.00 96.31 84 SER A O 1
ATOM 696 N N . GLY A 1 85 ? 19.840 1.992 -4.386 1.00 96.06 85 GLY A N 1
ATOM 697 C CA . GLY A 1 85 ? 20.443 0.852 -5.076 1.00 96.06 85 GLY A CA 1
ATOM 698 C C . GLY A 1 85 ? 19.426 -0.171 -5.599 1.00 96.06 85 GLY A C 1
ATOM 699 O O . GLY A 1 85 ? 19.711 -0.844 -6.589 1.00 96.06 85 GLY A O 1
ATOM 700 N N . ALA A 1 86 ? 18.240 -0.271 -4.991 1.00 96.69 86 ALA A N 1
ATOM 701 C CA . ALA A 1 86 ? 17.182 -1.191 -5.409 1.00 96.69 86 ALA A CA 1
ATOM 702 C C . ALA A 1 86 ? 16.217 -0.582 -6.440 1.00 96.69 86 ALA A C 1
ATOM 704 O O . ALA A 1 86 ? 15.886 -1.253 -7.415 1.00 96.69 86 ALA A O 1
ATOM 705 N N . ILE A 1 87 ? 15.768 0.662 -6.235 1.00 97.25 87 ILE A N 1
ATOM 706 C CA . ILE A 1 87 ? 14.676 1.284 -7.016 1.00 97.25 87 ILE A CA 1
ATOM 707 C C . ILE A 1 87 ? 15.064 2.587 -7.732 1.00 97.25 87 ILE A C 1
ATOM 709 O O . ILE A 1 87 ? 14.207 3.224 -8.341 1.00 97.25 87 ILE A O 1
ATOM 713 N N . GLY A 1 88 ? 16.335 2.985 -7.681 1.00 95.94 88 GLY A N 1
ATOM 714 C CA . GLY A 1 88 ? 16.812 4.258 -8.223 1.00 95.94 88 GLY A CA 1
ATOM 715 C C . GLY A 1 88 ? 16.633 5.425 -7.245 1.00 95.94 88 GLY A C 1
ATOM 716 O O . GLY A 1 88 ? 15.783 5.399 -6.353 1.00 95.94 88 GLY A O 1
ATOM 717 N N . GLU A 1 89 ? 17.460 6.459 -7.405 1.00 94.31 89 GLU A N 1
ATOM 718 C CA . GLU A 1 89 ? 17.541 7.602 -6.480 1.00 94.31 89 GLU A CA 1
ATOM 719 C C . GLU A 1 89 ? 16.251 8.432 -6.435 1.00 94.31 89 GLU A C 1
ATOM 721 O O . GLU A 1 89 ? 15.809 8.836 -5.358 1.00 94.31 89 GLU A O 1
ATOM 726 N N . GLU A 1 90 ? 15.619 8.643 -7.592 1.00 94.19 90 GLU A N 1
ATOM 727 C CA . GLU A 1 90 ? 14.378 9.413 -7.707 1.00 94.19 90 GLU A CA 1
ATOM 728 C C . GLU A 1 90 ? 13.257 8.765 -6.877 1.00 94.19 90 GLU A C 1
ATOM 730 O O . GLU A 1 90 ? 12.690 9.386 -5.978 1.00 94.19 90 GLU A O 1
ATOM 735 N N . SER A 1 91 ? 12.988 7.480 -7.121 1.00 96.50 91 SER A N 1
ATOM 736 C CA . SER A 1 91 ? 11.933 6.732 -6.431 1.00 96.50 91 SER A CA 1
ATOM 737 C C . SER A 1 91 ? 12.241 6.520 -4.952 1.00 96.50 91 SER A C 1
ATOM 739 O O . SER A 1 91 ? 11.334 6.615 -4.127 1.00 96.50 91 SER A O 1
ATOM 741 N N . ALA A 1 92 ? 13.509 6.295 -4.594 1.00 96.75 92 ALA A N 1
ATOM 742 C CA . ALA A 1 92 ? 13.931 6.203 -3.200 1.00 96.75 92 ALA A CA 1
ATOM 743 C C . ALA A 1 92 ? 13.694 7.513 -2.442 1.00 96.75 92 ALA A C 1
ATOM 745 O O . ALA A 1 92 ? 13.171 7.494 -1.327 1.00 96.75 92 ALA A O 1
ATOM 746 N N . THR A 1 93 ? 14.022 8.653 -3.051 1.00 95.94 93 THR A N 1
ATOM 747 C CA . THR A 1 93 ? 13.802 9.973 -2.448 1.00 95.94 93 THR A CA 1
ATOM 748 C C . THR A 1 93 ? 12.313 10.244 -2.249 1.00 95.94 93 THR A C 1
ATOM 750 O O . THR A 1 93 ? 11.906 10.621 -1.147 1.00 95.94 93 THR A O 1
ATOM 753 N N . SER A 1 94 ? 11.489 9.991 -3.272 1.00 96.62 94 SER A N 1
ATOM 754 C CA . SER A 1 94 ? 10.029 10.131 -3.184 1.00 96.62 94 SER A CA 1
ATOM 755 C C . SER A 1 94 ? 9.426 9.223 -2.112 1.00 96.62 94 SER A C 1
ATOM 757 O O . SER A 1 94 ? 8.632 9.686 -1.294 1.00 96.62 94 SER A O 1
ATOM 759 N N . PHE A 1 95 ? 9.849 7.958 -2.057 1.00 97.62 95 PHE A N 1
ATOM 760 C CA . PHE A 1 95 ? 9.382 7.009 -1.051 1.00 97.62 95 PHE A CA 1
ATOM 761 C C . PHE A 1 95 ? 9.777 7.430 0.366 1.00 97.62 95 PHE A C 1
ATOM 763 O O . PHE A 1 95 ? 8.938 7.457 1.263 1.00 97.62 95 PHE A O 1
ATOM 770 N N . MET A 1 96 ? 11.033 7.825 0.582 1.00 95.56 96 MET A N 1
ATOM 771 C CA . MET A 1 96 ? 11.503 8.273 1.896 1.00 95.56 96 MET A CA 1
ATOM 772 C C . MET A 1 96 ? 10.823 9.570 2.347 1.00 95.56 96 MET A C 1
ATOM 774 O O . MET A 1 96 ? 10.589 9.753 3.543 1.00 95.56 96 MET A O 1
ATOM 778 N N . ALA A 1 97 ? 10.476 10.462 1.414 1.00 95.19 97 ALA A N 1
ATOM 779 C CA . ALA A 1 97 ? 9.651 11.627 1.710 1.00 95.19 97 ALA A CA 1
ATOM 780 C C . ALA A 1 97 ? 8.226 11.212 2.111 1.00 95.19 97 ALA A C 1
ATOM 782 O O . ALA A 1 97 ? 7.726 11.692 3.128 1.00 95.19 97 ALA A O 1
ATOM 783 N N . PHE A 1 98 ? 7.614 10.277 1.376 1.00 96.62 98 PHE A N 1
ATOM 784 C CA . PHE A 1 98 ? 6.295 9.737 1.701 1.00 96.62 98 PHE A CA 1
ATOM 785 C C . PHE A 1 98 ? 6.279 9.000 3.045 1.00 96.62 98 PHE A C 1
ATOM 787 O O . PHE A 1 98 ? 5.328 9.152 3.797 1.00 96.62 98 PHE A O 1
ATOM 794 N N . ARG A 1 99 ? 7.330 8.262 3.428 1.00 94.19 99 ARG A N 1
ATOM 795 C CA . ARG A 1 99 ? 7.358 7.558 4.727 1.00 94.19 99 ARG A CA 1
ATOM 796 C C . ARG A 1 99 ? 7.204 8.486 5.930 1.00 94.19 99 ARG A C 1
ATOM 798 O O . ARG A 1 99 ? 6.656 8.057 6.935 1.00 94.19 99 ARG A O 1
ATOM 805 N N . LYS A 1 100 ? 7.602 9.758 5.826 1.00 94.12 100 LYS A N 1
ATOM 806 C CA . LYS A 1 100 ? 7.363 10.757 6.888 1.00 94.12 100 LYS A CA 1
ATOM 807 C C . LYS A 1 100 ? 5.874 11.032 7.115 1.00 94.12 100 LYS A C 1
ATOM 809 O O . LYS A 1 100 ? 5.493 11.559 8.152 1.00 94.12 100 LYS A O 1
ATOM 814 N N . VAL A 1 101 ? 5.015 10.672 6.160 1.00 93.19 101 VAL A N 1
ATOM 815 C CA . VAL A 1 101 ? 3.559 10.730 6.318 1.00 93.19 101 VAL A CA 1
ATOM 816 C C . VAL A 1 101 ? 3.071 9.731 7.364 1.00 93.19 101 VAL A C 1
ATOM 818 O O . VAL A 1 101 ? 2.077 10.018 8.023 1.00 93.19 101 VAL A O 1
ATOM 821 N N . MET A 1 102 ? 3.784 8.619 7.574 1.00 89.31 102 MET A N 1
ATOM 822 C CA . MET A 1 102 ? 3.430 7.624 8.591 1.00 89.31 102 MET A CA 1
ATOM 823 C C . MET A 1 102 ? 3.439 8.221 10.006 1.00 89.31 102 MET A C 1
ATOM 825 O O . MET A 1 102 ? 2.620 7.828 10.829 1.00 89.31 102 MET A O 1
ATOM 829 N N . ASP A 1 103 ? 4.289 9.222 10.265 1.00 91.88 103 ASP A N 1
ATOM 830 C CA . ASP A 1 103 ? 4.371 9.921 11.559 1.00 91.88 103 ASP A CA 1
ATOM 831 C C . ASP A 1 103 ? 3.130 10.783 11.857 1.00 91.88 103 ASP A C 1
ATOM 833 O O . ASP A 1 103 ? 2.936 11.233 12.984 1.00 91.88 103 ASP A O 1
ATOM 837 N N . ARG A 1 104 ? 2.293 11.035 10.842 1.00 94.38 104 ARG A N 1
ATOM 838 C CA . ARG A 1 104 ? 1.048 11.810 10.952 1.00 94.38 104 ARG A CA 1
ATOM 839 C C . ARG A 1 104 ? -0.185 10.928 11.117 1.00 94.38 104 ARG A C 1
ATOM 841 O O . ARG A 1 104 ? -1.291 11.452 11.220 1.00 94.38 104 ARG A O 1
ATOM 848 N N . LEU A 1 105 ? -0.020 9.606 11.070 1.00 95.00 105 LEU A N 1
ATOM 849 C CA . LEU A 1 105 ? -1.146 8.698 11.212 1.00 95.00 105 LEU A CA 1
ATOM 850 C C . LEU A 1 105 ? -1.695 8.745 12.642 1.00 95.00 105 LEU A C 1
ATOM 852 O O . LEU A 1 105 ? -0.915 8.783 13.599 1.00 95.00 105 LEU A O 1
ATOM 856 N N . PRO A 1 106 ? -3.027 8.681 12.807 1.00 94.81 106 PRO A N 1
ATOM 857 C CA . PRO A 1 106 ? -3.602 8.393 14.109 1.00 94.81 106 PRO A CA 1
ATOM 858 C C . PRO A 1 106 ? -3.164 7.000 14.576 1.00 94.81 106 PRO A C 1
ATOM 860 O O . PRO A 1 106 ? -2.729 6.153 13.789 1.00 94.81 106 PRO A O 1
ATOM 863 N N . ASN A 1 107 ? -3.346 6.726 15.866 1.00 95.38 107 ASN A N 1
ATOM 864 C CA . ASN A 1 107 ? -3.183 5.371 16.367 1.00 95.38 107 ASN A CA 1
ATOM 865 C C . ASN A 1 107 ? -4.274 4.463 15.761 1.00 95.38 107 ASN A C 1
ATOM 867 O O . ASN A 1 107 ? -5.458 4.607 16.068 1.00 95.38 107 ASN A O 1
ATOM 871 N N . ILE A 1 108 ? -3.860 3.538 14.891 1.00 95.88 108 ILE A N 1
ATOM 872 C CA . ILE A 1 108 ? -4.761 2.628 14.169 1.00 95.88 108 ILE A CA 1
ATOM 873 C C . ILE A 1 108 ? -5.449 1.651 15.126 1.00 95.88 108 ILE A C 1
ATOM 875 O O . ILE A 1 108 ? -6.620 1.342 14.927 1.00 95.88 108 ILE A O 1
ATOM 879 N N . ASP A 1 109 ? -4.765 1.184 16.172 1.00 95.69 109 ASP A N 1
ATOM 880 C CA . ASP A 1 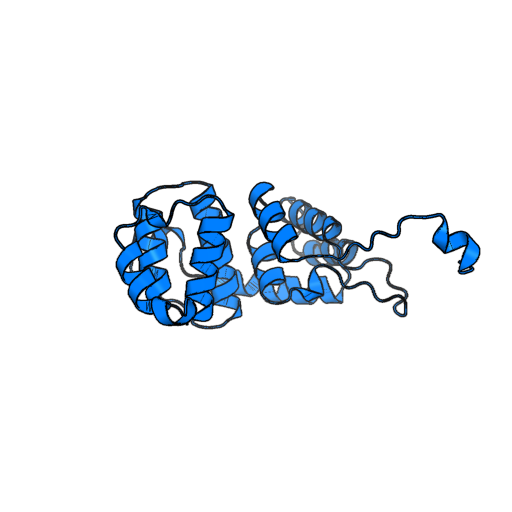109 ? -5.372 0.275 17.147 1.00 95.69 109 ASP A CA 1
ATOM 881 C C . ASP A 1 109 ? -6.496 0.966 17.926 1.00 95.69 109 ASP A C 1
ATOM 883 O O . ASP A 1 109 ? -7.561 0.376 18.089 1.00 95.69 109 ASP A O 1
ATOM 887 N N . ASN A 1 110 ? -6.309 2.230 18.318 1.00 96.56 110 ASN A N 1
ATOM 888 C CA . ASN A 1 110 ? -7.355 3.036 18.956 1.00 96.56 110 ASN A CA 1
ATOM 889 C C . ASN A 1 110 ? -8.545 3.257 18.004 1.00 96.56 110 ASN A C 1
ATOM 891 O O . ASN A 1 110 ? -9.695 3.044 18.389 1.00 96.56 110 ASN A O 1
ATOM 895 N N . LEU A 1 111 ? -8.277 3.598 16.735 1.00 96.44 111 LEU A N 1
ATOM 896 C CA . LEU A 1 111 ? -9.320 3.739 15.708 1.00 96.44 111 LEU A CA 1
ATOM 897 C C . LEU A 1 111 ? -10.141 2.449 15.573 1.00 96.44 111 LEU A C 1
ATOM 899 O O . LEU A 1 111 ? -11.371 2.485 15.567 1.00 96.44 111 LEU A O 1
ATOM 903 N N . LEU A 1 112 ? -9.472 1.297 15.498 1.00 97.00 112 LEU A N 1
ATOM 904 C CA . LEU A 1 112 ? -10.125 -0.006 15.356 1.00 97.00 112 LEU A CA 1
ATOM 905 C C . LEU A 1 112 ? -10.775 -0.502 16.657 1.00 97.00 112 LEU A C 1
ATOM 907 O O . LEU A 1 112 ? -11.686 -1.330 16.600 1.00 97.00 112 LEU A O 1
ATOM 911 N N . ALA A 1 113 ? -10.369 0.018 17.817 1.00 95.69 113 ALA A N 1
ATOM 912 C CA . ALA A 1 113 ? -11.062 -0.175 19.091 1.00 95.69 113 ALA A CA 1
ATOM 913 C C . ALA A 1 113 ? -12.347 0.669 19.202 1.00 95.69 113 ALA A C 1
ATOM 915 O O . ALA A 1 113 ? -13.220 0.342 20.008 1.00 95.69 113 ALA A O 1
ATOM 916 N N . GLY A 1 114 ? -12.506 1.681 18.342 1.00 93.75 114 GLY A N 1
ATOM 917 C CA . GLY A 1 114 ? -13.666 2.574 18.308 1.00 93.75 114 GLY A CA 1
ATOM 918 C C . GLY A 1 114 ? -13.466 3.870 19.094 1.00 93.75 114 GLY A C 1
ATOM 919 O O . GLY A 1 114 ? -14.444 4.583 19.330 1.00 93.75 114 GLY A O 1
ATOM 920 N N . ASP A 1 115 ? -12.229 4.171 19.492 1.00 94.94 115 ASP A N 1
ATOM 921 C CA . ASP A 1 115 ? -11.879 5.434 20.131 1.00 94.94 115 ASP A CA 1
ATOM 922 C C . ASP A 1 115 ? -11.929 6.587 19.121 1.00 94.94 115 ASP A C 1
ATOM 924 O O . ASP A 1 115 ? -11.702 6.420 17.918 1.00 94.94 115 ASP A O 1
ATOM 928 N N . GLU A 1 116 ? -12.199 7.790 19.620 1.00 90.06 116 GLU A N 1
ATOM 929 C CA . GLU A 1 116 ? -12.148 8.996 18.804 1.00 90.06 116 GLU A CA 1
ATOM 930 C C . GLU A 1 116 ? -10.688 9.353 18.498 1.00 90.06 116 GLU A C 1
ATOM 932 O O . GLU A 1 116 ? -9.865 9.527 19.401 1.00 90.06 116 GLU A O 1
ATOM 937 N N . VAL A 1 117 ? -10.363 9.448 17.208 1.00 92.88 117 VAL A N 1
ATOM 938 C CA . VAL A 1 117 ? -9.037 9.837 16.730 1.00 92.88 117 VAL A CA 1
ATOM 939 C C . VAL A 1 117 ? -9.154 10.978 15.730 1.00 92.88 117 VAL A C 1
ATOM 941 O O . VAL A 1 117 ? -10.032 10.984 14.867 1.00 92.88 117 VAL A O 1
ATOM 944 N N . GLU A 1 118 ? -8.248 11.944 15.829 1.00 91.00 118 GLU A N 1
ATOM 945 C CA . GLU A 1 118 ? -8.152 13.014 14.842 1.00 91.00 118 GLU A CA 1
ATOM 946 C C . GLU A 1 118 ? -7.464 12.491 13.580 1.00 91.00 118 GLU A C 1
ATOM 948 O O . GLU A 1 118 ? -6.360 11.944 13.637 1.00 91.00 118 GLU A O 1
ATOM 953 N N . VAL A 1 119 ? -8.122 12.657 12.432 1.00 92.00 119 VAL A N 1
ATOM 954 C CA . VAL A 1 119 ? -7.598 12.222 11.135 1.00 92.00 119 VAL A CA 1
ATOM 955 C C . VAL A 1 119 ? -7.375 13.428 10.237 1.00 92.00 119 VAL A C 1
ATOM 957 O O . VAL A 1 119 ? -8.290 14.196 9.945 1.00 92.00 119 VAL A O 1
ATOM 960 N N . GLU A 1 120 ? -6.146 13.578 9.752 1.00 92.81 120 GLU A N 1
ATOM 961 C CA . GLU A 1 120 ? -5.831 14.565 8.725 1.00 92.81 120 GLU A CA 1
ATOM 962 C C . GLU A 1 120 ? -6.371 14.086 7.364 1.00 92.81 120 GLU A C 1
ATOM 964 O O . GLU A 1 120 ? -5.921 13.078 6.820 1.00 92.81 120 GLU A O 1
ATOM 969 N N . HIS A 1 121 ? -7.300 14.837 6.765 1.00 90.31 121 HIS A N 1
ATOM 970 C CA . HIS A 1 121 ? -7.896 14.531 5.453 1.00 90.31 121 HIS A CA 1
ATOM 971 C C . HIS A 1 121 ? -6.992 14.913 4.263 1.00 90.31 121 HIS A C 1
ATOM 973 O O . HIS A 1 121 ? -7.444 15.452 3.253 1.00 90.31 121 HIS A O 1
ATOM 979 N N . ASN A 1 122 ? -5.692 14.646 4.375 1.00 94.88 122 ASN A N 1
ATOM 980 C CA . ASN A 1 122 ? -4.737 14.773 3.281 1.00 94.88 122 ASN A CA 1
ATOM 981 C C . ASN A 1 122 ? -4.631 13.439 2.532 1.00 94.88 122 ASN A C 1
ATOM 983 O O . ASN A 1 122 ? -4.500 12.391 3.161 1.00 94.88 122 ASN A O 1
ATOM 987 N N . SER A 1 123 ? -4.625 13.460 1.197 1.00 95.06 123 SER A N 1
ATOM 988 C CA . SER A 1 123 ? -4.646 12.236 0.383 1.00 95.06 123 SER A CA 1
ATOM 989 C C . SER A 1 123 ? -3.544 11.241 0.758 1.00 95.06 123 SER A C 1
ATOM 991 O O . SER A 1 123 ? -3.824 10.054 0.889 1.00 95.06 123 SER A O 1
ATOM 993 N N . GLN A 1 124 ? -2.312 11.702 1.009 1.00 95.94 124 GLN A N 1
ATOM 994 C CA . GLN A 1 124 ? -1.210 10.813 1.398 1.00 95.94 124 GLN A CA 1
ATOM 995 C C . GLN A 1 124 ? -1.465 10.139 2.753 1.00 95.94 124 GLN A C 1
ATOM 997 O O . GLN A 1 124 ? -1.172 8.955 2.908 1.00 95.94 124 GLN A O 1
ATOM 1002 N N . VAL A 1 125 ? -2.025 10.881 3.718 1.00 96.88 125 VAL A N 1
ATOM 1003 C CA . VAL A 1 125 ? -2.401 10.348 5.040 1.00 96.88 125 VAL A CA 1
ATOM 1004 C C . VAL A 1 125 ? -3.487 9.295 4.880 1.00 96.88 125 VAL A C 1
ATOM 1006 O O . VAL A 1 125 ? -3.376 8.226 5.467 1.00 96.88 125 VAL A O 1
ATOM 1009 N N . LEU A 1 126 ? -4.497 9.548 4.044 1.00 97.56 126 LEU A N 1
ATOM 1010 C CA . LEU A 1 126 ? -5.594 8.606 3.821 1.00 97.56 126 LEU A CA 1
ATOM 1011 C C . LEU A 1 126 ? -5.123 7.305 3.151 1.00 97.56 126 LEU A C 1
ATOM 1013 O O . LEU A 1 126 ? -5.512 6.229 3.601 1.00 97.56 126 LEU A O 1
ATOM 1017 N N . PHE A 1 127 ? -4.233 7.369 2.152 1.00 97.69 127 PHE A N 1
ATOM 1018 C CA . PHE A 1 127 ? -3.622 6.163 1.567 1.00 97.69 127 PHE A CA 1
ATOM 1019 C C . PHE A 1 127 ? -2.827 5.357 2.601 1.00 97.69 127 PHE A C 1
ATOM 1021 O O . PHE A 1 127 ? -2.959 4.133 2.673 1.00 97.69 127 PHE A O 1
ATOM 1028 N N . ALA A 1 128 ? -2.023 6.040 3.419 1.00 97.50 128 ALA A N 1
ATOM 1029 C CA . ALA A 1 128 ? -1.253 5.416 4.488 1.00 97.50 128 ALA A CA 1
ATOM 1030 C C . ALA A 1 128 ? -2.152 4.795 5.570 1.00 97.50 128 ALA A C 1
ATOM 1032 O O . ALA A 1 128 ? -1.905 3.669 6.009 1.00 97.50 128 ALA A O 1
ATOM 1033 N N . LEU A 1 129 ? -3.233 5.483 5.940 1.00 97.56 129 LEU A N 1
ATOM 1034 C CA . LEU A 1 129 ? -4.200 5.021 6.926 1.00 97.56 129 LEU A CA 1
ATOM 1035 C C . LEU A 1 129 ? -4.949 3.778 6.438 1.00 97.56 129 LEU A C 1
ATOM 1037 O O . LEU A 1 129 ? -5.010 2.792 7.168 1.00 97.56 129 LEU A O 1
ATOM 1041 N N . ILE A 1 130 ? -5.453 3.784 5.198 1.00 97.75 130 ILE A N 1
ATOM 1042 C CA . ILE A 1 130 ? -6.118 2.617 4.597 1.00 97.75 130 ILE A CA 1
ATOM 1043 C C . ILE A 1 130 ? -5.161 1.425 4.567 1.00 97.75 130 ILE A C 1
ATOM 1045 O O . ILE A 1 130 ? -5.516 0.346 5.040 1.00 97.75 130 ILE A O 1
ATOM 1049 N N . ALA A 1 131 ? -3.926 1.611 4.089 1.00 97.56 131 ALA A N 1
ATOM 1050 C CA . ALA A 1 131 ? -2.965 0.515 4.033 1.00 97.56 131 ALA A CA 1
ATOM 1051 C C . ALA A 1 131 ? -2.650 -0.066 5.422 1.00 97.56 131 ALA A C 1
ATOM 1053 O O . ALA A 1 131 ? -2.531 -1.287 5.568 1.00 97.56 131 ALA A O 1
ATOM 1054 N N . GLY A 1 132 ? -2.554 0.795 6.438 1.00 96.75 132 GLY A N 1
ATOM 1055 C CA . GLY A 1 132 ? -2.367 0.396 7.828 1.00 96.75 132 GLY A CA 1
ATOM 1056 C C . GLY A 1 132 ? -3.572 -0.345 8.420 1.00 96.75 132 GLY A C 1
ATOM 1057 O O . GLY A 1 132 ? -3.382 -1.390 9.044 1.00 96.75 132 GLY A O 1
ATOM 1058 N N . ILE A 1 133 ? -4.799 0.132 8.174 1.00 97.31 133 ILE A N 1
ATOM 1059 C CA . ILE A 1 133 ? -6.044 -0.526 8.611 1.00 97.31 133 ILE A CA 1
ATOM 1060 C C . ILE A 1 133 ? -6.135 -1.938 8.025 1.00 97.31 133 ILE A C 1
ATOM 1062 O O . ILE A 1 133 ? -6.343 -2.896 8.769 1.00 97.31 133 ILE A O 1
ATOM 1066 N N . ILE A 1 134 ? -5.921 -2.087 6.714 1.00 97.56 134 ILE A N 1
ATOM 10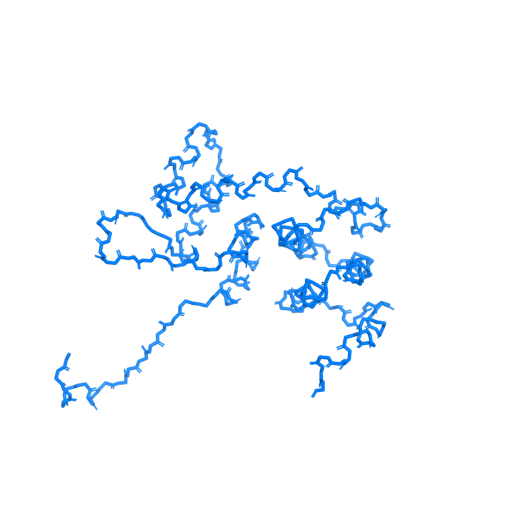67 C CA . ILE A 1 134 ? -5.957 -3.398 6.052 1.00 97.56 134 ILE A CA 1
ATOM 1068 C C . ILE A 1 134 ? -4.888 -4.329 6.630 1.00 97.56 134 ILE A C 1
ATOM 1070 O O . ILE A 1 134 ? -5.181 -5.486 6.931 1.00 97.56 134 ILE A O 1
ATOM 1074 N N . SER A 1 135 ? -3.665 -3.831 6.837 1.00 95.81 135 SER A N 1
ATOM 1075 C CA . SER A 1 135 ? -2.589 -4.627 7.436 1.00 95.81 135 SER A CA 1
ATOM 1076 C C . SER A 1 135 ? -2.951 -5.122 8.846 1.00 95.81 135 SER A C 1
ATOM 1078 O O . SER A 1 135 ? -2.772 -6.306 9.136 1.00 95.81 135 SER A O 1
ATOM 1080 N N . ASN A 1 136 ? -3.541 -4.266 9.692 1.00 96.12 136 ASN A N 1
ATOM 1081 C CA . ASN A 1 136 ? -3.984 -4.637 11.043 1.00 96.12 136 ASN A CA 1
ATOM 1082 C C . ASN A 1 136 ? -5.119 -5.675 11.015 1.00 96.12 136 ASN A C 1
ATOM 1084 O O . ASN A 1 136 ? -5.014 -6.728 11.644 1.00 96.12 136 ASN A O 1
ATOM 1088 N N . LEU A 1 137 ? -6.172 -5.429 10.228 1.00 96.12 137 LEU A N 1
ATOM 1089 C CA . LEU A 1 137 ? -7.325 -6.331 10.126 1.00 96.12 137 LEU A CA 1
ATOM 1090 C C . LEU A 1 137 ? -6.954 -7.711 9.572 1.00 96.12 137 LEU A C 1
ATOM 1092 O O . LEU A 1 137 ? -7.582 -8.706 9.927 1.00 96.12 137 LEU A O 1
ATOM 1096 N N . ARG A 1 138 ? -5.926 -7.805 8.720 1.00 93.88 138 ARG A N 1
ATOM 1097 C CA . ARG A 1 138 ? -5.426 -9.104 8.244 1.00 93.88 138 ARG A CA 1
ATOM 1098 C C . ARG A 1 138 ? -4.720 -9.910 9.329 1.00 93.88 138 ARG A C 1
ATOM 1100 O O . ARG A 1 138 ? -4.759 -11.136 9.265 1.00 93.88 138 ARG A O 1
ATOM 1107 N N . GLN A 1 139 ? -4.090 -9.249 10.299 1.00 91.38 139 GLN A N 1
ATOM 1108 C CA . GLN A 1 139 ? -3.472 -9.921 11.446 1.00 91.38 139 GLN A CA 1
ATOM 1109 C C . GLN A 1 139 ? -4.525 -10.376 12.464 1.00 91.38 139 GLN A C 1
ATOM 1111 O O . GLN A 1 139 ? -4.360 -11.425 13.084 1.00 91.38 139 GLN A O 1
ATOM 1116 N N . ASP A 1 140 ? -5.612 -9.615 12.608 1.00 91.06 140 ASP A N 1
ATOM 1117 C CA . ASP A 1 140 ? -6.684 -9.876 13.568 1.00 91.06 140 ASP A CA 1
ATOM 1118 C C . ASP A 1 140 ? -8.060 -9.512 12.979 1.00 91.06 140 ASP A C 1
ATOM 1120 O O . ASP A 1 140 ? -8.521 -8.369 13.068 1.00 91.06 140 ASP A O 1
ATOM 1124 N N . LYS A 1 141 ? -8.729 -10.510 12.380 1.00 88.06 141 LYS A N 1
ATOM 1125 C CA . LYS A 1 141 ? -10.059 -10.392 11.746 1.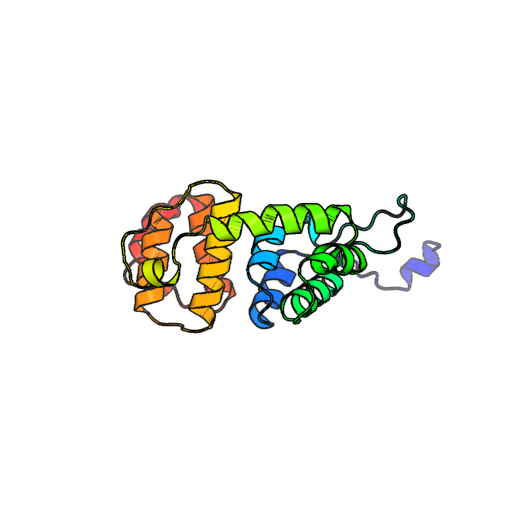00 88.06 141 LYS A CA 1
ATOM 1126 C C . LYS A 1 141 ? -11.194 -10.378 12.781 1.00 88.06 141 LYS A C 1
ATOM 1128 O O . LYS A 1 141 ? -12.130 -11.176 12.718 1.00 88.06 141 LYS A O 1
ATOM 1133 N N . ASN A 1 142 ? -11.102 -9.490 13.761 1.00 93.19 142 ASN A N 1
ATOM 1134 C CA . ASN A 1 142 ? -12.127 -9.311 14.782 1.00 93.19 142 ASN A CA 1
ATOM 1135 C C . ASN A 1 142 ? -13.316 -8.512 14.221 1.00 93.19 142 ASN A C 1
ATOM 1137 O O . ASN A 1 142 ? -13.135 -7.409 13.705 1.00 93.19 142 ASN A O 1
ATOM 1141 N N . ILE A 1 143 ? -14.538 -9.034 14.375 1.00 95.19 143 ILE A N 1
ATOM 1142 C CA . ILE A 1 143 ? -15.763 -8.376 13.896 1.00 95.19 143 ILE A CA 1
ATOM 1143 C C . ILE A 1 143 ? -15.946 -6.964 14.467 1.00 95.19 143 ILE A C 1
ATOM 1145 O O . ILE A 1 143 ? -16.360 -6.072 13.738 1.00 95.19 143 ILE A O 1
ATOM 1149 N N . THR A 1 144 ? -15.549 -6.717 15.718 1.00 95.81 144 THR A N 1
ATOM 1150 C CA . THR A 1 144 ? -15.612 -5.379 16.323 1.00 95.81 144 THR A CA 1
ATOM 1151 C C . THR A 1 144 ? -14.682 -4.399 15.608 1.00 95.81 144 THR A C 1
ATOM 1153 O O . THR A 1 144 ? -15.060 -3.257 15.360 1.00 95.81 144 THR A O 1
ATOM 1156 N N . LYS A 1 145 ? -13.477 -4.843 15.219 1.00 97.00 145 LYS A N 1
ATOM 1157 C CA . LYS A 1 145 ? -12.548 -4.008 14.443 1.00 97.00 145 LYS A CA 1
ATOM 1158 C C . LYS A 1 145 ? -13.087 -3.731 13.042 1.00 97.00 145 LYS A C 1
ATOM 1160 O O . LYS A 1 145 ? -12.938 -2.618 12.549 1.00 97.00 145 LYS A O 1
ATOM 1165 N N . ILE A 1 146 ? -13.723 -4.724 12.417 1.00 97.38 146 ILE A N 1
ATOM 1166 C CA . ILE A 1 146 ? -14.370 -4.581 11.105 1.00 97.38 146 ILE A CA 1
ATOM 1167 C C . ILE A 1 146 ? -15.523 -3.571 11.190 1.00 97.38 146 ILE A C 1
ATOM 1169 O O . ILE A 1 146 ? -15.584 -2.667 10.362 1.00 97.38 146 ILE A O 1
ATOM 1173 N N . ASP A 1 147 ? -16.372 -3.668 12.217 1.00 97.44 147 ASP A N 1
ATOM 1174 C CA . ASP A 1 147 ? -17.456 -2.716 12.487 1.00 97.44 147 ASP A CA 1
ATOM 1175 C C . ASP A 1 147 ? -16.925 -1.288 12.644 1.00 97.44 147 ASP A C 1
ATOM 1177 O O . ASP A 1 147 ? -17.426 -0.362 12.006 1.00 97.44 147 ASP A O 1
ATOM 1181 N N . ASN A 1 148 ? -15.876 -1.106 13.449 1.00 97.19 148 ASN A N 1
ATOM 1182 C CA . ASN A 1 148 ? -15.277 0.207 13.674 1.00 97.19 148 ASN A CA 1
ATOM 1183 C C . ASN A 1 148 ? -14.589 0.756 12.415 1.00 97.19 148 ASN A C 1
ATOM 1185 O O . ASN A 1 148 ? -14.732 1.942 12.118 1.00 97.19 148 ASN A O 1
ATOM 1189 N N . ALA A 1 149 ? -13.908 -0.089 11.635 1.00 97.25 149 ALA A N 1
ATOM 1190 C CA . ALA A 1 149 ? -13.322 0.299 10.352 1.00 97.25 149 ALA A CA 1
ATOM 1191 C C . ALA A 1 149 ? -14.395 0.720 9.336 1.00 97.25 149 ALA A C 1
ATOM 1193 O O . ALA A 1 149 ? -14.235 1.739 8.662 1.00 97.25 149 ALA A O 1
ATOM 1194 N N . LEU A 1 150 ? -15.503 -0.025 9.246 1.00 97.06 150 LEU A N 1
ATOM 1195 C CA . LEU A 1 150 ? -16.593 0.291 8.325 1.00 97.06 150 LEU A CA 1
ATOM 1196 C C . LEU A 1 150 ? -17.337 1.557 8.758 1.00 97.06 150 LEU A C 1
ATOM 1198 O O . LEU A 1 150 ? -17.591 2.431 7.929 1.00 97.06 150 LEU A O 1
ATOM 1202 N N . LYS A 1 151 ? -17.600 1.719 10.057 1.00 96.12 151 LYS A N 1
ATOM 1203 C CA . LYS A 1 151 ? -18.151 2.959 10.614 1.00 96.12 151 LYS A CA 1
ATOM 1204 C C . LYS A 1 151 ? -17.239 4.154 10.330 1.00 96.12 151 LYS A C 1
ATOM 1206 O O . LYS A 1 151 ? -17.725 5.205 9.922 1.00 96.12 151 LYS A O 1
ATOM 1211 N N . PHE A 1 152 ? -15.929 3.995 10.508 1.00 95.88 152 PHE A N 1
ATOM 1212 C CA . PHE A 1 152 ? -14.948 5.025 10.172 1.00 95.88 152 PHE A CA 1
ATOM 1213 C C . PHE A 1 152 ? -14.944 5.342 8.673 1.00 95.88 152 PHE A C 1
ATOM 1215 O O . PHE A 1 152 ? -14.861 6.504 8.293 1.00 95.88 152 PHE A O 1
ATOM 1222 N N . SER A 1 153 ? -15.113 4.345 7.802 1.00 96.06 153 SER A N 1
ATOM 1223 C CA . SER A 1 153 ? -15.156 4.576 6.354 1.00 96.06 153 SER A CA 1
ATOM 1224 C C . SER A 1 153 ? -16.251 5.569 5.933 1.00 96.06 153 SER A C 1
ATOM 1226 O O . SER A 1 153 ? -16.079 6.265 4.936 1.00 96.06 153 SER A O 1
ATOM 1228 N N . LEU A 1 154 ? -17.347 5.683 6.693 1.00 94.62 154 LEU A N 1
ATOM 1229 C CA . LEU A 1 154 ? -18.435 6.635 6.432 1.00 94.62 154 LEU A CA 1
ATOM 1230 C C . LEU A 1 154 ? -18.036 8.097 6.695 1.00 94.62 154 LEU A C 1
ATOM 1232 O O . LEU A 1 154 ? -18.716 9.006 6.226 1.00 94.62 154 LEU A O 1
ATOM 1236 N N . THR A 1 155 ? -16.948 8.344 7.431 1.00 93.62 155 THR A N 1
ATOM 1237 C CA . THR A 1 155 ? -16.425 9.699 7.687 1.00 93.62 155 THR A CA 1
ATOM 1238 C C . THR A 1 155 ? -15.384 10.134 6.650 1.00 93.62 155 THR A C 1
ATOM 1240 O O . THR A 1 155 ? -15.002 11.305 6.600 1.00 93.62 155 THR A O 1
ATOM 1243 N N . LEU A 1 156 ? -14.918 9.207 5.807 1.00 94.56 156 LEU A N 1
ATOM 1244 C CA . LEU A 1 156 ? -13.933 9.475 4.766 1.00 94.56 156 LEU A CA 1
ATOM 1245 C C . LEU A 1 156 ? -14.571 10.140 3.538 1.00 94.56 156 LEU A C 1
ATOM 1247 O O . LEU A 1 156 ? -15.754 9.937 3.254 1.00 94.56 156 LEU A O 1
ATOM 1251 N N . PRO A 1 157 ? -13.782 10.872 2.726 1.00 94.94 157 PRO A N 1
ATOM 1252 C CA . PRO A 1 157 ? -14.226 11.240 1.391 1.00 94.94 157 PRO A CA 1
ATOM 1253 C C . PRO A 1 157 ? -14.628 9.989 0.599 1.00 94.94 157 PRO A C 1
ATOM 1255 O O . PRO A 1 157 ? -14.010 8.929 0.719 1.00 94.94 157 PRO A O 1
ATOM 1258 N N . LYS A 1 158 ? -15.660 10.131 -0.235 1.00 94.19 158 LYS A N 1
ATOM 1259 C CA . LYS A 1 158 ? -16.371 9.024 -0.895 1.00 94.19 158 LYS A CA 1
ATOM 1260 C C . LYS A 1 158 ? -15.451 8.013 -1.588 1.00 94.19 158 LYS A C 1
ATOM 1262 O O . LYS A 1 158 ? -15.615 6.812 -1.413 1.00 94.19 158 LYS A O 1
ATOM 1267 N N . GLU A 1 159 ? -14.456 8.495 -2.325 1.00 94.31 159 GLU A N 1
ATOM 1268 C CA . GLU A 1 159 ? -13.479 7.652 -3.025 1.00 94.31 159 GLU A CA 1
ATOM 1269 C C . GLU A 1 159 ? -12.626 6.791 -2.077 1.00 94.31 159 GLU A C 1
ATOM 1271 O O . GLU A 1 159 ? -12.405 5.613 -2.352 1.00 94.31 159 GLU A O 1
ATOM 1276 N N . PHE A 1 160 ? -12.213 7.335 -0.928 1.00 96.44 160 PHE A N 1
ATOM 1277 C CA . PHE A 1 160 ? -11.427 6.622 0.082 1.00 96.44 160 PHE A CA 1
ATOM 1278 C C . PHE A 1 160 ? -12.279 5.643 0.893 1.00 96.44 160 PHE A C 1
ATOM 1280 O O . PHE A 1 160 ? -11.788 4.587 1.285 1.00 96.44 160 PHE A O 1
ATOM 1287 N N . SER A 1 161 ? -13.562 5.954 1.097 1.00 96.69 161 SER A N 1
ATOM 1288 C CA . SER A 1 161 ? -14.518 5.022 1.703 1.00 96.69 161 SER A CA 1
ATOM 1289 C C . SER A 1 161 ? -14.682 3.759 0.849 1.00 96.69 161 SER A C 1
ATOM 1291 O O . SER A 1 161 ? -14.454 2.646 1.323 1.00 96.69 161 SER A O 1
ATOM 1293 N N . VAL A 1 162 ? -14.968 3.935 -0.448 1.00 96.06 162 VAL A N 1
ATOM 1294 C CA . VAL A 1 162 ? -15.079 2.832 -1.419 1.00 96.06 162 VAL A CA 1
ATOM 1295 C C . VAL A 1 162 ? -13.766 2.066 -1.545 1.00 96.06 162 VAL A C 1
ATOM 1297 O O . VAL A 1 162 ? -13.772 0.837 -1.599 1.00 96.06 162 VAL A O 1
ATOM 1300 N N . MET A 1 163 ? -12.637 2.774 -1.558 1.00 95.81 163 MET A N 1
ATOM 1301 C CA . MET A 1 163 ? -11.312 2.161 -1.588 1.00 95.81 163 MET A CA 1
ATOM 1302 C C . MET A 1 163 ? -11.065 1.260 -0.377 1.00 95.81 163 MET A C 1
ATOM 1304 O O . MET A 1 163 ? -10.630 0.126 -0.562 1.00 95.81 163 MET A O 1
ATOM 1308 N N . LEU A 1 164 ? -11.362 1.729 0.839 1.00 97.44 164 LEU A N 1
ATOM 1309 C CA . LEU A 1 164 ? -11.180 0.940 2.056 1.00 97.44 164 LEU A CA 1
ATOM 1310 C C . LEU A 1 164 ? -12.029 -0.335 2.017 1.00 97.44 164 LEU A C 1
ATOM 1312 O O . LEU A 1 164 ? -11.494 -1.420 2.225 1.00 97.44 164 LEU A O 1
ATOM 1316 N N . VAL A 1 165 ? -13.319 -0.229 1.685 1.00 97.00 165 VAL A N 1
ATOM 1317 C CA . VAL A 1 165 ? -14.221 -1.393 1.624 1.00 97.00 165 VAL A CA 1
ATOM 1318 C C . VAL A 1 165 ? -13.793 -2.388 0.545 1.00 97.00 165 VAL A C 1
ATOM 1320 O O . VAL A 1 165 ? -13.732 -3.591 0.807 1.00 97.00 165 VAL A O 1
ATOM 1323 N N . LYS A 1 166 ? -13.417 -1.906 -0.644 1.00 95.38 166 LYS A N 1
ATOM 1324 C CA . LYS A 1 166 ? -12.900 -2.769 -1.713 1.00 95.38 166 LYS A CA 1
ATOM 1325 C C . LYS A 1 166 ? -11.617 -3.479 -1.286 1.00 95.38 166 LYS A C 1
ATOM 1327 O O . LYS A 1 166 ? -11.475 -4.675 -1.533 1.00 95.38 166 LYS A O 1
ATOM 1332 N N . ASP A 1 167 ? -10.705 -2.771 -0.624 1.00 96.19 167 ASP A N 1
ATOM 1333 C CA . ASP A 1 167 ? -9.458 -3.355 -0.134 1.00 96.19 167 ASP A CA 1
ATOM 1334 C C . ASP A 1 167 ? -9.720 -4.369 0.986 1.00 96.19 167 ASP A C 1
ATOM 1336 O O . ASP A 1 167 ? -9.040 -5.394 1.037 1.00 96.19 167 ASP A O 1
ATOM 1340 N N . MET A 1 168 ? -10.731 -4.155 1.835 1.00 96.19 168 MET A N 1
ATOM 1341 C CA . MET A 1 168 ? -11.163 -5.145 2.825 1.00 96.19 168 MET A CA 1
ATOM 1342 C C . MET A 1 168 ? -11.657 -6.429 2.138 1.00 96.19 168 MET A C 1
ATOM 1344 O O . MET A 1 168 ? -11.149 -7.513 2.434 1.00 96.19 168 MET A O 1
ATOM 1348 N N . GLN A 1 169 ? -12.560 -6.314 1.159 1.00 94.88 169 GLN A N 1
ATOM 1349 C CA . GLN A 1 169 ? -13.089 -7.461 0.407 1.00 94.88 169 GLN A CA 1
ATOM 1350 C C . GLN A 1 169 ? -11.992 -8.221 -0.354 1.00 94.88 169 GLN A C 1
ATOM 1352 O O . GLN A 1 169 ? -11.912 -9.447 -0.277 1.00 94.88 169 GLN A O 1
ATOM 1357 N N . GLN A 1 170 ? -11.100 -7.503 -1.047 1.00 94.12 170 GLN A N 1
ATOM 1358 C CA . GLN A 1 170 ? -9.973 -8.097 -1.780 1.00 94.12 170 GLN A CA 1
ATOM 1359 C C . GLN A 1 170 ? -8.985 -8.840 -0.869 1.00 94.12 170 GLN A C 1
ATOM 1361 O O . GLN A 1 170 ? -8.254 -9.707 -1.342 1.00 94.12 170 GLN A O 1
ATOM 1366 N N . ASN A 1 171 ? -8.969 -8.516 0.425 1.00 93.62 171 ASN A N 1
ATOM 1367 C CA . ASN A 1 171 ? -8.137 -9.161 1.438 1.00 93.62 171 ASN A CA 1
ATOM 1368 C C . ASN A 1 171 ? -8.908 -10.172 2.305 1.00 93.62 171 ASN A C 1
ATOM 1370 O O . ASN A 1 171 ? -8.450 -10.532 3.396 1.00 93.62 171 ASN A O 1
ATOM 1374 N N . GLU A 1 172 ? -10.057 -10.652 1.815 1.00 93.00 172 GLU A N 1
ATOM 1375 C CA . GLU A 1 172 ? -10.897 -11.662 2.470 1.00 93.00 172 GLU A CA 1
ATOM 1376 C C . GLU A 1 172 ? -11.369 -11.230 3.871 1.00 93.00 172 GLU A C 1
ATOM 1378 O O . GLU A 1 172 ? -11.452 -12.044 4.799 1.00 93.00 172 GLU A O 1
ATOM 1383 N N . ILE A 1 173 ? -11.607 -9.932 4.066 1.00 95.00 173 ILE A N 1
ATOM 1384 C CA . ILE A 1 173 ? -12.234 -9.391 5.271 1.00 95.00 173 ILE A CA 1
ATOM 1385 C C . ILE A 1 173 ? -13.737 -9.305 4.989 1.00 95.00 173 ILE A C 1
ATOM 1387 O O . ILE A 1 173 ? -14.159 -8.589 4.086 1.00 95.00 173 ILE A O 1
ATOM 1391 N N . GLU A 1 174 ? -14.531 -10.059 5.751 1.00 93.69 174 GLU A N 1
ATOM 1392 C CA . GLU A 1 174 ? -15.985 -10.205 5.567 1.00 93.69 174 GLU A CA 1
ATOM 1393 C C . GLU A 1 174 ? -16.744 -8.965 6.077 1.00 93.69 174 GLU A C 1
ATOM 1395 O O . GLU A 1 174 ? -17.395 -8.993 7.125 1.00 93.69 174 GLU A O 1
ATOM 1400 N N . VAL A 1 175 ? -16.634 -7.855 5.345 1.00 94.62 175 VAL A N 1
ATOM 1401 C CA . VAL A 1 175 ? -17.288 -6.570 5.662 1.00 94.62 175 VAL A CA 1
ATOM 1402 C C . VAL A 1 175 ? -18.807 -6.651 5.651 1.00 94.62 175 VAL A C 1
ATOM 1404 O O . VAL A 1 175 ? -19.465 -5.919 6.383 1.00 94.62 175 VAL A O 1
ATOM 1407 N N . GLU A 1 176 ? -19.365 -7.583 4.885 1.00 94.38 176 GLU A N 1
ATOM 1408 C CA . GLU A 1 176 ? -20.804 -7.810 4.749 1.00 94.38 176 GLU A CA 1
ATOM 1409 C C . GLU A 1 176 ? -21.435 -8.342 6.040 1.00 94.38 176 GLU A C 1
ATOM 1411 O O . GLU A 1 176 ? -22.652 -8.315 6.198 1.00 94.38 176 GLU A O 1
ATOM 1416 N N . ARG A 1 177 ? -20.616 -8.840 6.977 1.00 93.19 177 ARG A N 1
ATOM 1417 C CA . ARG A 1 177 ? -21.075 -9.262 8.308 1.00 93.19 177 ARG A CA 1
ATOM 1418 C C . ARG A 1 177 ? -21.144 -8.112 9.307 1.00 93.19 177 ARG A C 1
ATOM 1420 O O . ARG A 1 177 ? -21.589 -8.331 10.432 1.00 93.19 177 ARG A O 1
ATOM 1427 N N . SER A 1 178 ? -20.671 -6.927 8.929 1.00 95.69 178 SER A N 1
ATOM 1428 C CA . SER A 1 178 ? -20.676 -5.765 9.803 1.00 95.69 178 SER A CA 1
ATOM 1429 C C . SER A 1 178 ? -22.093 -5.261 10.062 1.00 95.69 178 SER A C 1
ATOM 1431 O O . SER A 1 178 ? -22.918 -5.196 9.151 1.00 95.69 178 SER A O 1
ATOM 1433 N N . ASN A 1 179 ? -22.342 -4.784 11.282 1.00 94.94 179 ASN A N 1
ATOM 1434 C CA . ASN A 1 179 ? -23.599 -4.115 11.634 1.00 94.94 179 ASN A CA 1
ATOM 1435 C C . ASN A 1 179 ? -23.808 -2.784 10.882 1.00 94.94 179 ASN A C 1
ATOM 1437 O O . ASN A 1 179 ? -24.915 -2.251 10.880 1.00 94.94 179 ASN A O 1
ATOM 1441 N N . PHE A 1 180 ? -22.757 -2.238 10.261 1.00 95.50 180 PHE A N 1
ATOM 1442 C CA . PHE A 1 180 ? -22.799 -0.989 9.494 1.00 95.50 180 PHE A CA 1
ATOM 1443 C C . PHE A 1 180 ? -22.877 -1.212 7.976 1.00 95.50 180 PHE A C 1
ATOM 1445 O O . PHE A 1 180 ? -22.885 -0.235 7.226 1.00 95.50 180 PHE A O 1
ATOM 1452 N N . TRP A 1 181 ? -22.937 -2.468 7.514 1.00 96.06 181 TRP A N 1
ATOM 1453 C CA . TRP A 1 181 ? -22.949 -2.800 6.087 1.00 96.06 181 TRP A CA 1
ATOM 1454 C C . TRP A 1 181 ? -24.128 -2.174 5.347 1.00 96.06 181 TRP A C 1
ATOM 1456 O O . TRP A 1 181 ? -23.919 -1.485 4.351 1.00 96.06 181 TRP A O 1
ATOM 1466 N N . ASP A 1 182 ? -25.344 -2.333 5.869 1.00 94.81 182 ASP A N 1
ATOM 1467 C CA . ASP A 1 182 ? -26.548 -1.801 5.226 1.00 94.81 182 ASP A CA 1
ATOM 1468 C C . ASP A 1 182 ? -26.488 -0.272 5.103 1.00 94.81 182 ASP A C 1
ATOM 1470 O O . ASP A 1 182 ? -26.733 0.273 4.030 1.00 94.81 182 ASP A O 1
ATOM 1474 N N . SER A 1 183 ? -26.057 0.424 6.163 1.00 94.88 183 SER A N 1
ATOM 1475 C CA . SER A 1 183 ? -25.883 1.884 6.140 1.00 94.88 183 SER A CA 1
ATOM 1476 C C . SER A 1 183 ? -24.834 2.333 5.123 1.00 94.88 183 SER A C 1
ATOM 1478 O O . SER A 1 183 ? -25.001 3.364 4.474 1.00 94.88 183 SER A O 1
ATOM 1480 N N . TRP A 1 184 ? -23.754 1.564 4.968 1.00 96.06 184 TRP A N 1
ATOM 1481 C CA . TRP A 1 184 ? -22.742 1.842 3.956 1.00 96.06 184 TRP A CA 1
ATOM 1482 C C . TRP A 1 184 ? -23.293 1.636 2.542 1.00 96.06 184 TRP A C 1
ATOM 1484 O O . TRP A 1 184 ? -23.151 2.512 1.691 1.00 96.06 184 TRP A O 1
ATOM 1494 N N . VAL A 1 185 ? -23.993 0.530 2.286 1.00 94.62 185 VAL A N 1
ATOM 1495 C CA . VAL A 1 185 ? -24.613 0.270 0.978 1.00 94.62 185 VAL A CA 1
ATOM 1496 C C . VAL A 1 185 ? -25.638 1.346 0.621 1.00 94.62 185 VAL A C 1
ATOM 1498 O O . VAL A 1 185 ? -25.651 1.799 -0.522 1.00 94.62 185 VAL A O 1
ATOM 1501 N N . GLU A 1 186 ? -26.461 1.788 1.573 1.00 93.31 186 GLU A N 1
ATOM 1502 C CA . GLU A 1 186 ? -27.433 2.868 1.364 1.00 93.31 186 GLU A CA 1
ATOM 1503 C C . GLU A 1 186 ? -26.759 4.186 0.959 1.00 93.31 186 GLU A C 1
ATOM 1505 O O . GLU A 1 186 ? -27.182 4.810 -0.018 1.00 93.31 186 GLU A O 1
ATOM 1510 N N . GLU A 1 187 ? -25.682 4.581 1.646 1.00 93.00 187 GLU A N 1
ATOM 1511 C CA . GLU A 1 187 ? -24.934 5.804 1.327 1.00 93.00 187 GLU A CA 1
ATOM 1512 C C . GLU A 1 187 ? -24.310 5.739 -0.075 1.00 93.00 187 GLU A C 1
ATOM 1514 O O . GLU A 1 187 ? -24.315 6.736 -0.798 1.00 93.00 187 GLU A O 1
ATOM 1519 N N . PHE A 1 188 ? -23.806 4.574 -0.497 1.00 91.94 188 PHE A N 1
ATOM 1520 C CA . PHE A 1 188 ? -23.084 4.405 -1.766 1.00 91.94 188 PHE A CA 1
ATOM 1521 C C . PHE A 1 188 ? -23.911 3.781 -2.902 1.00 91.94 188 PHE A C 1
ATOM 1523 O O . PHE A 1 188 ? -23.374 3.548 -3.988 1.00 91.94 188 PHE A O 1
ATOM 1530 N N . ALA A 1 189 ? -25.218 3.577 -2.714 1.00 85.62 189 ALA A N 1
ATOM 1531 C CA . ALA A 1 189 ? -26.103 2.927 -3.688 1.00 85.62 189 ALA A CA 1
ATOM 1532 C C . ALA A 1 189 ? -26.081 3.587 -5.080 1.00 85.62 189 ALA A C 1
ATOM 1534 O O . ALA A 1 189 ? -26.197 2.903 -6.095 1.00 85.62 189 ALA A O 1
ATOM 1535 N N . TYR A 1 190 ? -25.870 4.906 -5.144 1.00 82.44 190 TYR A N 1
ATOM 1536 C CA . TYR A 1 190 ? -25.796 5.669 -6.397 1.00 82.44 190 TYR A CA 1
ATOM 1537 C C . TYR A 1 190 ? -24.575 5.331 -7.272 1.00 82.44 190 TYR A C 1
ATOM 1539 O O . TYR A 1 190 ? -24.544 5.720 -8.435 1.00 82.44 190 TYR A O 1
ATOM 1547 N N . LEU A 1 191 ? -23.559 4.647 -6.733 1.00 74.38 191 LEU A N 1
ATOM 1548 C CA . LEU A 1 191 ? -22.407 4.158 -7.504 1.00 74.38 191 LEU A CA 1
ATOM 1549 C C . LEU A 1 191 ? -22.663 2.785 -8.144 1.00 74.38 191 LEU A C 1
ATOM 1551 O O . LEU A 1 191 ? -21.852 2.331 -8.949 1.00 74.38 191 LEU A O 1
ATOM 1555 N N . LEU A 1 192 ? -23.754 2.113 -7.764 1.00 58.09 192 LEU A N 1
ATOM 1556 C CA . LEU A 1 192 ? -24.129 0.780 -8.246 1.00 58.09 192 LEU A CA 1
ATOM 1557 C C . LEU A 1 192 ? -25.189 0.822 -9.362 1.00 58.09 192 LEU A C 1
ATOM 1559 O O . LEU A 1 192 ? -25.550 -0.228 -9.895 1.00 58.09 192 LEU A O 1
ATOM 1563 N N . THR A 1 193 ? -25.684 2.016 -9.703 1.00 45.81 193 THR A N 1
ATOM 1564 C CA . THR A 1 193 ? -26.639 2.294 -10.791 1.00 45.81 193 THR A CA 1
ATOM 1565 C C . THR A 1 193 ? -25.952 2.944 -11.976 1.00 45.81 193 THR A C 1
ATOM 1567 O O . THR A 1 193 ? -26.230 2.518 -13.118 1.00 45.81 193 THR A O 1
#

Secondary structure (DSSP, 8-state):
--HHHHTTS--------HHHHHHHHHHTT--HHHHHHHHH-GGGGS---TTS--S----HHHHHHHHHHHTS---HHHHHHHHHHHH-HHHHHHHHHHHGGGGG---HHHHHHT--------HHHHHHHHHHHHHHHHH---HHHHHHHHHHHTTS-HHHHHHHHHHHHHTT--GGGSTTHHHHHHHHGGG--

Radius of gyration: 19.54 Å; chains: 1; bounding box: 50×33×62 Å